Protein AF-A0A7S3KKW8-F1 (afdb_monomer_lite)

pLDDT: mean 79.38, std 18.71, range [32.62, 97.31]

Structure (mmCIF, N/CA/C/O backbone):
data_AF-A0A7S3KKW8-F1
#
_entry.id   AF-A0A7S3KKW8-F1
#
loop_
_atom_site.group_PDB
_atom_site.id
_atom_site.type_symbol
_atom_site.label_atom_id
_atom_site.label_alt_id
_atom_site.label_comp_id
_atom_site.label_asym_id
_atom_site.label_entity_id
_atom_site.label_seq_id
_atom_site.pdbx_PDB_ins_code
_atom_site.Cartn_x
_atom_site.Cartn_y
_atom_site.Cartn_z
_atom_site.occupancy
_atom_site.B_iso_or_equiv
_atom_site.auth_seq_id
_atom_site.auth_comp_id
_atom_site.auth_asym_id
_atom_site.auth_atom_id
_atom_site.pdbx_PDB_model_num
ATOM 1 N N . MET A 1 1 ? -4.185 6.285 -13.830 1.00 55.25 1 MET A N 1
ATOM 2 C CA . MET A 1 1 ? -4.115 7.534 -14.638 1.00 55.25 1 MET A CA 1
ATOM 3 C C . MET A 1 1 ? -3.036 8.501 -14.125 1.00 55.25 1 MET A C 1
ATOM 5 O O . MET A 1 1 ? -2.315 9.064 -14.938 1.00 55.25 1 MET A O 1
ATOM 9 N N . HIS A 1 2 ? -2.858 8.647 -12.804 1.00 59.69 2 HIS A N 1
ATOM 10 C CA . HIS A 1 2 ? -1.907 9.598 -12.202 1.00 59.69 2 HIS A CA 1
ATOM 11 C C . HIS A 1 2 ? -0.422 9.251 -12.388 1.00 59.69 2 HIS A C 1
ATOM 13 O O . HIS A 1 2 ? 0.336 10.124 -12.793 1.00 59.69 2 HIS A O 1
ATOM 19 N N . LEU A 1 3 ? -0.005 7.988 -12.219 1.00 64.81 3 LEU A N 1
ATOM 20 C CA . LEU A 1 3 ? 1.375 7.585 -12.546 1.00 64.81 3 LEU A CA 1
ATOM 21 C C . LEU A 1 3 ? 1.716 7.858 -14.024 1.00 64.81 3 LEU A C 1
ATOM 23 O O . LEU A 1 3 ? 2.805 8.328 -14.338 1.00 64.81 3 LEU A O 1
ATOM 27 N N . HIS A 1 4 ? 0.762 7.634 -14.936 1.00 65.31 4 HIS A N 1
ATOM 28 C CA . HIS A 1 4 ? 0.932 7.987 -16.348 1.00 65.31 4 HIS A CA 1
ATOM 29 C C . HIS A 1 4 ? 1.105 9.496 -16.544 1.00 65.31 4 HIS A C 1
ATOM 31 O O . HIS A 1 4 ? 1.996 9.910 -17.279 1.00 65.31 4 HIS A O 1
ATOM 37 N N . TYR A 1 5 ? 0.297 10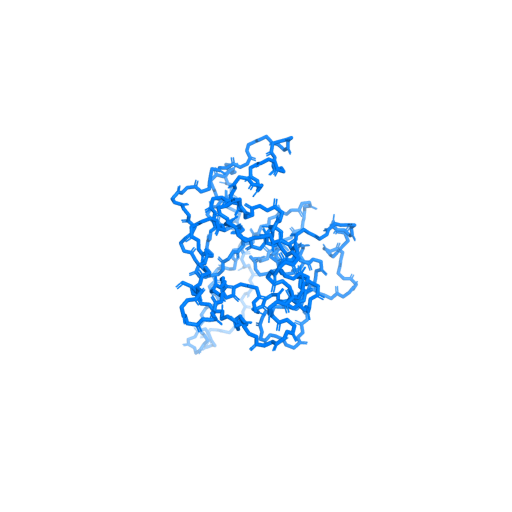.309 -15.862 1.00 64.50 5 TYR A N 1
ATOM 38 C CA . TYR A 1 5 ? 0.403 11.767 -15.893 1.00 64.50 5 TYR A CA 1
ATOM 39 C C . TYR A 1 5 ? 1.752 12.269 -15.348 1.00 64.50 5 TYR A C 1
ATOM 41 O O . TYR A 1 5 ? 2.414 13.072 -16.000 1.00 64.50 5 TYR A O 1
ATOM 49 N N . LEU A 1 6 ? 2.207 11.732 -14.212 1.00 64.31 6 LEU A N 1
ATOM 50 C CA . LEU A 1 6 ? 3.501 12.063 -13.606 1.00 64.31 6 LEU A CA 1
ATOM 51 C C . LEU A 1 6 ? 4.674 11.766 -14.538 1.00 64.31 6 LEU A C 1
ATOM 53 O O . LEU A 1 6 ? 5.531 12.620 -14.759 1.00 64.31 6 LEU A O 1
ATOM 57 N N . LEU A 1 7 ? 4.687 10.570 -15.128 1.00 67.00 7 LEU A N 1
ATOM 58 C CA . LEU A 1 7 ? 5.748 10.153 -16.044 1.00 67.00 7 LEU A CA 1
ATOM 59 C C . LEU A 1 7 ? 5.723 10.927 -17.367 1.00 67.00 7 LEU A C 1
ATOM 61 O O . LEU A 1 7 ? 6.769 11.110 -17.987 1.00 67.00 7 LEU A O 1
ATOM 65 N N . LYS A 1 8 ? 4.547 11.399 -17.796 1.00 64.06 8 LYS A N 1
ATOM 66 C CA . LYS A 1 8 ? 4.400 12.243 -18.985 1.00 64.06 8 LYS A CA 1
ATOM 67 C C . LYS A 1 8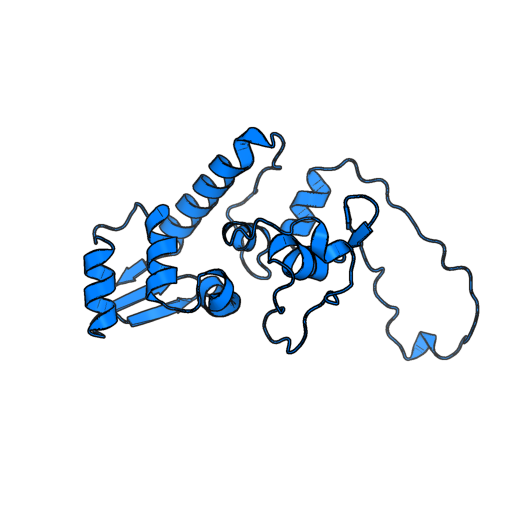 ? 4.927 13.661 -18.757 1.00 64.06 8 LYS A C 1
ATOM 69 O O . LYS A 1 8 ? 5.491 14.236 -19.679 1.00 64.06 8 LYS A O 1
ATOM 74 N N . ASN A 1 9 ? 4.764 14.207 -17.553 1.00 61.91 9 ASN A N 1
ATOM 75 C CA . ASN A 1 9 ? 5.191 15.570 -17.231 1.00 61.91 9 ASN A CA 1
ATOM 76 C C . ASN A 1 9 ? 6.673 15.668 -16.839 1.00 61.91 9 ASN A C 1
ATOM 78 O O . ASN A 1 9 ? 7.286 16.703 -17.078 1.00 61.91 9 ASN A O 1
ATOM 82 N N . GLY A 1 10 ? 7.256 14.603 -16.275 1.00 55.31 10 GLY A N 1
ATOM 83 C CA . GLY A 1 10 ? 8.663 14.588 -15.851 1.00 55.31 10 GLY A CA 1
ATOM 84 C C . GLY A 1 10 ? 9.681 14.346 -16.973 1.00 55.31 10 GLY A C 1
ATOM 85 O O . GLY A 1 10 ? 10.867 14.588 -16.779 1.00 55.31 10 GLY A O 1
ATOM 86 N N . ASN A 1 11 ? 9.249 13.884 -18.153 1.00 51.50 11 ASN A N 1
ATOM 87 C CA . ASN A 1 11 ? 10.134 13.545 -19.271 1.00 51.50 11 ASN A CA 1
ATOM 88 C C . ASN A 1 11 ? 9.783 14.347 -20.537 1.00 51.50 11 ASN A C 1
ATOM 90 O O . ASN A 1 11 ? 8.633 14.363 -20.969 1.00 51.50 11 ASN A O 1
ATOM 94 N N . ASN A 1 12 ? 10.794 14.914 -21.210 1.00 44.22 12 ASN A N 1
ATOM 95 C CA . ASN A 1 12 ? 10.682 15.365 -22.606 1.00 44.22 12 ASN A CA 1
ATOM 96 C C . ASN A 1 12 ? 10.513 14.133 -23.513 1.00 44.22 12 ASN A C 1
ATOM 98 O O . ASN A 1 12 ? 11.490 13.565 -24.001 1.00 44.22 12 ASN A O 1
ATOM 102 N N . PHE A 1 13 ? 9.280 13.660 -23.671 1.00 46.88 13 PHE A N 1
ATOM 103 C CA . PHE A 1 13 ? 8.993 12.403 -24.357 1.00 46.88 13 PHE A CA 1
ATOM 104 C C . PHE A 1 13 ? 9.190 12.513 -25.878 1.00 46.88 13 PHE A C 1
ATOM 106 O O . PHE A 1 13 ? 8.630 13.397 -26.527 1.00 46.88 13 PHE A O 1
ATOM 113 N N . ILE A 1 14 ? 9.944 11.569 -26.452 1.00 40.47 14 ILE A N 1
ATOM 114 C CA . ILE A 1 14 ? 9.970 11.288 -27.892 1.00 40.47 14 ILE A CA 1
ATOM 115 C C . ILE A 1 14 ? 8.994 10.138 -28.132 1.00 40.47 14 ILE A C 1
ATOM 117 O O . ILE A 1 14 ? 9.186 9.034 -27.626 1.00 40.47 14 ILE A O 1
ATOM 121 N N . ASP A 1 15 ? 7.940 10.411 -28.893 1.00 42.75 15 ASP A N 1
ATOM 122 C CA . ASP A 1 15 ? 6.924 9.435 -29.276 1.00 42.75 15 ASP A CA 1
ATOM 123 C C . ASP A 1 15 ? 7.523 8.459 -30.306 1.00 42.75 15 ASP A C 1
ATOM 125 O O . ASP A 1 15 ? 7.711 8.802 -31.479 1.00 42.75 15 ASP A O 1
ATOM 129 N N . MET A 1 16 ? 7.911 7.256 -29.874 1.00 41.44 16 MET A N 1
ATOM 130 C CA . MET A 1 16 ? 8.394 6.223 -30.790 1.00 41.44 16 MET A CA 1
ATOM 131 C C . MET A 1 16 ? 7.209 5.480 -31.402 1.00 41.44 16 MET A C 1
ATOM 133 O O . MET A 1 16 ? 6.653 4.552 -30.821 1.00 41.44 16 MET A O 1
ATOM 137 N N . LYS A 1 17 ? 6.847 5.887 -32.621 1.00 35.59 17 LYS A N 1
ATOM 138 C CA . LYS A 1 17 ? 5.965 5.116 -33.499 1.00 35.59 17 LYS A CA 1
ATOM 139 C C . LYS A 1 17 ? 6.690 3.853 -33.962 1.00 35.59 17 LYS A C 1
ATOM 141 O O . LYS A 1 17 ? 7.575 3.933 -34.811 1.00 35.59 17 LYS A O 1
ATOM 146 N N . GLU A 1 18 ? 6.294 2.690 -33.459 1.00 36.25 18 GLU A N 1
ATOM 147 C CA . GLU A 1 18 ? 6.619 1.428 -34.125 1.00 36.25 18 GLU A CA 1
ATOM 148 C C . GLU A 1 18 ? 5.715 1.250 -35.355 1.00 36.25 18 GLU A C 1
ATOM 150 O O . GLU A 1 18 ? 4.497 1.090 -35.254 1.00 36.25 18 GLU A O 1
ATOM 155 N N . GLU A 1 19 ? 6.321 1.291 -36.545 1.00 32.69 19 GLU A N 1
ATOM 156 C CA . GLU A 1 19 ? 5.682 0.850 -37.785 1.00 32.69 19 GLU A CA 1
ATOM 157 C C . GLU A 1 19 ? 5.529 -0.675 -37.763 1.00 32.69 19 GLU A C 1
ATOM 159 O O . GLU A 1 19 ? 6.476 -1.426 -38.007 1.00 32.69 19 GLU A O 1
ATOM 164 N N . THR A 1 20 ? 4.309 -1.151 -37.529 1.00 34.69 20 THR A N 1
ATOM 165 C CA . THR A 1 20 ? 3.945 -2.550 -37.762 1.00 34.69 20 THR A CA 1
ATOM 166 C C . THR A 1 20 ? 3.916 -2.826 -39.269 1.00 34.69 20 THR A C 1
ATOM 168 O O . THR A 1 20 ? 2.916 -2.627 -39.956 1.00 34.69 20 THR A O 1
ATOM 171 N N . LYS A 1 21 ? 5.044 -3.295 -39.813 1.00 33.09 21 LYS A N 1
ATOM 172 C CA . LYS A 1 21 ? 5.104 -3.929 -41.137 1.00 33.09 21 LYS A CA 1
ATOM 173 C C . LYS A 1 21 ? 4.731 -5.403 -41.005 1.00 33.09 21 LYS A C 1
ATOM 175 O O . LYS A 1 21 ? 5.495 -6.179 -40.443 1.00 33.09 21 LYS A O 1
ATOM 180 N N . GLY A 1 22 ? 3.596 -5.803 -41.574 1.00 32.62 22 GLY A N 1
ATOM 181 C CA . GLY A 1 22 ? 3.257 -7.223 -41.689 1.00 32.62 22 GLY A CA 1
ATOM 182 C C . GLY A 1 22 ? 1.789 -7.497 -41.972 1.00 32.62 22 GLY A C 1
ATOM 183 O O . GLY A 1 22 ? 1.037 -7.846 -41.076 1.00 32.62 22 GLY A O 1
ATOM 184 N N . SER A 1 23 ? 1.405 -7.351 -43.238 1.00 41.66 23 SER A N 1
ATOM 185 C CA . SER A 1 23 ? 0.124 -7.769 -43.816 1.00 41.66 23 SER A CA 1
ATOM 186 C C . SER A 1 23 ? -0.220 -9.227 -43.496 1.00 41.66 23 SER A C 1
ATOM 188 O O . SER A 1 23 ? 0.517 -10.096 -43.942 1.00 41.66 23 SER A O 1
ATOM 190 N N . PHE A 1 24 ? -1.376 -9.489 -42.877 1.00 37.53 24 PHE A N 1
ATOM 191 C CA . PHE A 1 24 ? -2.229 -10.665 -43.116 1.00 37.53 24 PHE A CA 1
ATOM 192 C C . PHE A 1 24 ? -3.625 -10.410 -42.489 1.00 37.53 24 PHE A C 1
ATOM 194 O O . PHE A 1 24 ? -3.706 -10.092 -41.311 1.00 37.53 24 PHE A O 1
ATOM 201 N N . PHE A 1 25 ? -4.703 -10.598 -43.271 1.00 35.09 25 PHE A N 1
ATOM 202 C CA . PHE A 1 25 ? -6.141 -10.644 -42.887 1.00 35.09 25 PHE A CA 1
ATOM 203 C C . PHE A 1 25 ? -7.009 -9.366 -42.927 1.00 35.09 25 PHE A C 1
ATOM 205 O O . PHE A 1 25 ? -7.610 -8.961 -41.937 1.00 35.09 25 PHE A O 1
ATOM 212 N N . GLY A 1 26 ? -7.270 -8.863 -44.139 1.00 49.81 26 GLY A N 1
ATOM 213 C CA . GLY A 1 26 ? -8.250 -7.801 -44.437 1.00 49.81 26 GLY A CA 1
ATOM 214 C C . GLY A 1 26 ? -9.746 -8.129 -44.245 1.00 49.81 26 GLY A C 1
ATOM 215 O O . GLY A 1 26 ? -10.566 -7.618 -44.998 1.00 49.81 26 GLY A O 1
ATOM 216 N N . ILE A 1 27 ? -10.124 -8.963 -43.269 1.00 44.97 27 ILE A N 1
ATOM 217 C CA . ILE A 1 27 ? -11.533 -9.167 -42.847 1.00 44.97 27 ILE A CA 1
ATOM 218 C C . ILE A 1 27 ? -11.654 -9.306 -41.311 1.00 44.97 27 ILE A C 1
ATOM 220 O O . ILE A 1 27 ? -12.708 -9.015 -40.749 1.00 44.97 27 ILE A O 1
ATOM 224 N N . MET A 1 28 ? -10.576 -9.679 -40.604 1.00 41.97 28 MET A N 1
ATOM 225 C CA . MET A 1 28 ? -10.580 -9.832 -39.137 1.00 41.97 28 MET A CA 1
ATOM 226 C C . MET A 1 28 ? -10.532 -8.494 -38.381 1.00 41.97 28 MET A C 1
ATOM 228 O O . MET A 1 28 ? -11.099 -8.388 -37.296 1.00 41.97 28 MET A O 1
ATOM 232 N N . ASP A 1 29 ? -9.971 -7.447 -38.992 1.00 47.91 29 ASP A N 1
ATOM 233 C CA . ASP A 1 29 ? -9.865 -6.102 -38.401 1.00 47.91 29 ASP A CA 1
ATOM 234 C C . ASP A 1 29 ? -11.213 -5.380 -38.211 1.00 47.91 29 ASP A C 1
ATOM 236 O O . ASP A 1 29 ? -11.271 -4.351 -37.542 1.00 47.91 29 ASP A O 1
ATOM 240 N N . TYR A 1 30 ? -12.299 -5.879 -38.819 1.00 53.12 30 TYR A N 1
ATOM 241 C CA . TYR A 1 30 ? -13.639 -5.290 -38.679 1.00 53.12 30 TYR A CA 1
ATOM 242 C C . TYR A 1 30 ? -14.401 -5.840 -37.465 1.00 53.12 30 TYR A C 1
ATOM 244 O O . TYR A 1 30 ? -15.284 -5.173 -36.932 1.00 53.12 30 TYR A O 1
ATOM 252 N N . PHE A 1 31 ? -14.071 -7.065 -37.047 1.00 48.38 31 PHE A N 1
ATOM 253 C CA . PHE A 1 31 ? -14.734 -7.768 -35.945 1.00 48.38 31 PHE A CA 1
ATOM 254 C C . PHE A 1 31 ? -13.947 -7.707 -34.639 1.00 48.38 31 PHE A C 1
ATOM 256 O O . PHE A 1 31 ? -14.528 -7.912 -33.574 1.00 48.38 31 PHE A O 1
ATOM 263 N N . TRP A 1 32 ? -12.648 -7.419 -34.708 1.00 49.94 32 TRP A N 1
ATOM 264 C CA . TRP A 1 32 ? -11.825 -7.221 -33.529 1.00 49.94 32 TRP A CA 1
ATOM 265 C C . TRP A 1 32 ? -11.645 -5.723 -33.278 1.00 49.94 32 TRP A C 1
ATOM 267 O O . TRP A 1 32 ? -11.215 -5.015 -34.193 1.00 49.94 32 TRP A O 1
ATOM 277 N N . PRO A 1 33 ? -11.949 -5.201 -32.074 1.00 40.72 33 PRO A N 1
ATOM 278 C CA . PRO A 1 33 ? -11.535 -3.848 -31.738 1.00 40.72 33 PRO A CA 1
ATOM 279 C C . PRO A 1 33 ? -10.023 -3.766 -31.960 1.00 40.72 33 PRO A C 1
ATOM 281 O O . PRO A 1 33 ? -9.274 -4.603 -31.448 1.00 40.72 33 PRO A O 1
ATOM 284 N N . LYS A 1 34 ? -9.579 -2.795 -32.771 1.00 44.59 34 LYS A N 1
ATOM 285 C CA . LYS A 1 34 ? -8.150 -2.505 -32.929 1.00 44.59 34 LYS A CA 1
ATOM 286 C C . LYS A 1 34 ? -7.554 -2.427 -31.524 1.00 44.59 34 LYS A C 1
ATOM 288 O O . LYS A 1 34 ? -8.127 -1.691 -30.717 1.00 44.59 34 LYS A O 1
ATOM 293 N N . PRO A 1 35 ? -6.472 -3.165 -31.209 1.00 47.19 35 PRO A N 1
ATOM 294 C CA . PRO A 1 35 ? -5.815 -2.972 -29.930 1.00 47.19 35 PRO A CA 1
ATOM 295 C C . PRO A 1 35 ? -5.479 -1.486 -29.851 1.00 47.19 35 PRO A C 1
ATOM 297 O O . PRO A 1 35 ? -4.832 -0.948 -30.756 1.00 47.19 35 PRO A O 1
ATOM 300 N N . GL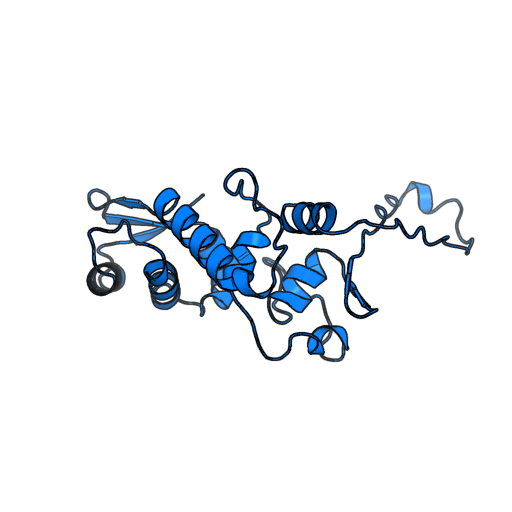U A 1 36 ? -6.017 -0.802 -28.839 1.00 49.66 36 GLU A N 1
ATOM 301 C CA . GLU A 1 36 ? -5.620 0.569 -28.546 1.00 49.66 36 GLU A CA 1
ATOM 302 C C . GLU A 1 36 ? -4.092 0.596 -28.551 1.00 49.66 36 GLU A C 1
ATOM 304 O O . GLU A 1 36 ? -3.464 -0.335 -28.031 1.00 49.66 36 GLU A O 1
ATOM 309 N N . GLN A 1 37 ? -3.501 1.595 -29.220 1.00 51.28 37 GLN A N 1
ATOM 310 C CA . GLN A 1 37 ? -2.047 1.734 -29.291 1.00 51.28 37 GLN A CA 1
ATOM 311 C C . GLN A 1 37 ? -1.490 1.541 -27.887 1.00 51.28 37 GLN A C 1
ATOM 313 O O . GLN A 1 37 ? -1.770 2.324 -26.980 1.00 51.28 37 GLN A O 1
ATOM 318 N N . SER A 1 38 ? -0.790 0.428 -27.695 1.00 63.31 38 SER A N 1
ATOM 319 C CA . SER A 1 38 ? -0.345 0.033 -26.374 1.00 63.31 38 SER A CA 1
ATOM 320 C C . SER A 1 38 ? 0.785 0.983 -26.007 1.00 63.31 38 SER A C 1
ATOM 322 O O . SER A 1 38 ? 1.849 0.960 -26.618 1.00 63.31 38 SER A O 1
ATOM 324 N N . PHE A 1 39 ? 0.511 1.904 -25.087 1.00 75.06 39 PHE A N 1
ATOM 325 C CA . PHE A 1 39 ? 1.505 2.848 -24.603 1.00 75.06 39 PHE A CA 1
ATOM 326 C C . PHE A 1 39 ? 2.478 2.113 -23.677 1.00 75.06 39 PHE A C 1
ATOM 328 O O . PHE A 1 39 ? 2.050 1.447 -22.728 1.00 75.06 39 PHE A O 1
ATOM 335 N N . PHE A 1 40 ? 3.778 2.258 -23.934 1.00 85.44 40 PHE A N 1
ATOM 336 C CA . PHE A 1 40 ? 4.829 1.610 -23.156 1.00 85.44 40 PHE A CA 1
ATOM 337 C C . PHE A 1 40 ? 5.790 2.625 -22.538 1.00 85.44 40 PHE A C 1
ATOM 339 O O . PHE A 1 40 ? 6.152 3.629 -23.149 1.00 85.44 40 PHE A O 1
ATOM 346 N N . TYR A 1 41 ? 6.253 2.313 -21.332 1.00 85.50 41 TYR A N 1
ATOM 347 C CA . TYR A 1 41 ? 7.343 2.998 -20.649 1.00 85.50 41 TYR A CA 1
ATOM 348 C C . TYR A 1 41 ? 8.634 2.223 -20.875 1.00 85.50 41 TYR A C 1
ATOM 350 O O . TYR A 1 41 ? 8.713 1.048 -20.515 1.00 85.50 41 TYR A O 1
ATOM 358 N N . ASN A 1 42 ? 9.649 2.873 -21.443 1.00 88.88 42 ASN A N 1
ATOM 359 C CA . ASN A 1 42 ? 10.974 2.279 -21.558 1.00 88.88 42 ASN A CA 1
ATOM 360 C C . ASN A 1 42 ? 11.793 2.589 -20.299 1.00 88.88 42 ASN A C 1
ATOM 362 O O . ASN A 1 42 ? 12.125 3.744 -20.038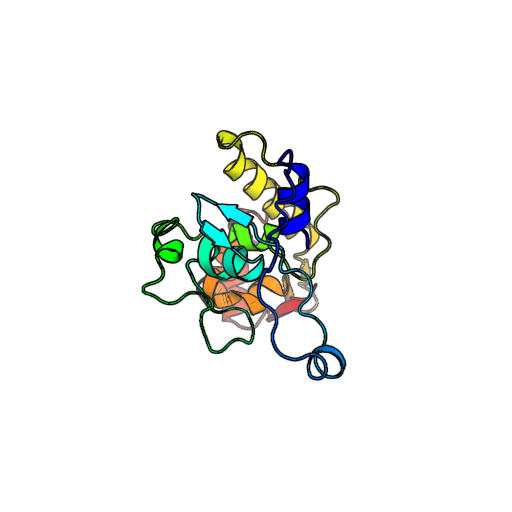 1.00 88.88 42 ASN A O 1
ATOM 366 N N . ILE A 1 43 ? 12.104 1.560 -19.513 1.00 86.19 43 ILE A N 1
ATOM 367 C CA . ILE A 1 43 ? 12.898 1.668 -18.286 1.00 86.19 43 ILE A CA 1
ATOM 368 C C . ILE A 1 43 ? 14.050 0.675 -18.389 1.00 86.19 43 ILE A C 1
ATOM 370 O O . ILE A 1 43 ? 13.836 -0.530 -18.513 1.00 86.19 43 ILE A O 1
ATOM 374 N N . GLY A 1 44 ? 15.285 1.183 -18.378 1.00 83.75 44 GLY A N 1
ATOM 375 C CA . GLY A 1 44 ? 16.480 0.345 -18.517 1.00 83.75 44 GLY A CA 1
ATOM 376 C C . GLY A 1 44 ? 16.524 -0.453 -19.827 1.00 83.75 44 GLY A C 1
ATOM 377 O O . GLY A 1 44 ? 17.029 -1.572 -19.835 1.00 83.75 44 GLY A O 1
ATOM 378 N N . GLY A 1 45 ? 15.952 0.077 -20.917 1.00 87.31 45 GLY A N 1
ATOM 379 C CA . GLY A 1 45 ? 15.878 -0.603 -22.214 1.00 87.31 45 GLY A CA 1
ATOM 380 C C . GLY A 1 45 ? 14.746 -1.629 -22.340 1.00 87.31 45 GLY A C 1
ATOM 381 O O . GLY A 1 45 ? 14.617 -2.251 -23.391 1.00 87.31 45 GLY A O 1
ATOM 382 N N . MET A 1 46 ? 13.915 -1.803 -21.309 1.00 89.75 46 MET A N 1
ATOM 383 C CA . MET A 1 46 ? 12.781 -2.730 -21.311 1.00 89.75 46 MET A CA 1
ATOM 384 C C . MET A 1 46 ? 11.453 -1.978 -21.321 1.00 89.75 46 MET A C 1
ATOM 386 O O . MET A 1 46 ? 11.295 -0.973 -20.631 1.00 89.75 46 MET A O 1
ATOM 390 N N . ASN A 1 47 ? 10.489 -2.489 -22.086 1.00 91.31 47 ASN A N 1
ATOM 391 C CA . ASN A 1 47 ? 9.162 -1.896 -22.201 1.00 91.31 47 ASN A CA 1
ATOM 392 C C . ASN A 1 47 ? 8.219 -2.440 -21.119 1.00 91.31 47 ASN A C 1
ATOM 394 O O . ASN A 1 47 ? 8.150 -3.649 -20.874 1.00 91.31 47 ASN A O 1
ATOM 398 N N . PHE A 1 48 ? 7.471 -1.532 -20.500 1.00 89.06 48 PHE A N 1
ATOM 399 C CA . PHE A 1 48 ? 6.445 -1.824 -19.506 1.00 89.06 48 PHE A CA 1
ATOM 400 C C . PHE A 1 48 ? 5.130 -1.180 -19.921 1.00 89.06 48 PHE A C 1
ATOM 402 O O . PHE A 1 48 ? 5.095 0.003 -20.248 1.00 89.06 48 PHE A O 1
ATOM 409 N N . THR A 1 49 ? 4.032 -1.923 -19.855 1.00 88.94 49 THR A N 1
ATOM 410 C CA . THR A 1 49 ? 2.702 -1.310 -19.731 1.00 88.94 49 THR A CA 1
ATOM 411 C C . THR A 1 49 ? 2.561 -0.632 -18.364 1.00 88.94 49 THR A C 1
ATOM 413 O O . THR A 1 49 ? 3.332 -0.900 -17.440 1.00 88.94 49 THR A O 1
ATOM 416 N N . LEU A 1 50 ? 1.553 0.229 -18.193 1.00 84.81 50 LEU A N 1
ATOM 417 C CA . LEU A 1 50 ? 1.280 0.851 -16.890 1.00 84.81 50 LEU A CA 1
ATOM 418 C C . LEU A 1 50 ? 1.014 -0.195 -15.791 1.00 84.81 50 LEU A C 1
ATOM 420 O O . LEU A 1 50 ? 1.507 -0.066 -14.672 1.00 84.81 50 LEU A O 1
ATOM 424 N N . GLU A 1 51 ? 0.264 -1.244 -16.125 1.00 87.00 51 GLU A N 1
ATOM 425 C CA . GLU A 1 51 ? -0.052 -2.344 -15.211 1.00 87.00 51 GLU A CA 1
ATOM 426 C C . GLU A 1 51 ? 1.196 -3.159 -14.845 1.00 87.00 51 GLU A C 1
ATOM 428 O O . GLU A 1 51 ? 1.419 -3.449 -13.670 1.00 87.00 51 GLU A O 1
ATOM 433 N N . GLU A 1 52 ? 2.063 -3.475 -15.815 1.00 90.81 52 GLU A N 1
ATOM 434 C CA . GLU A 1 52 ? 3.341 -4.149 -15.548 1.00 90.81 52 GLU A CA 1
ATOM 435 C C . GLU A 1 52 ? 4.301 -3.268 -14.744 1.00 90.81 52 GLU A C 1
ATOM 437 O O . GLU A 1 52 ? 5.025 -3.776 -13.894 1.00 90.81 52 GLU A O 1
ATOM 442 N N . LEU A 1 53 ? 4.307 -1.954 -14.959 1.00 88.94 53 LEU A N 1
ATOM 443 C CA . LEU A 1 53 ? 5.106 -1.041 -14.150 1.00 88.94 53 LEU A CA 1
ATOM 444 C C . LEU A 1 53 ? 4.622 -1.043 -12.691 1.00 88.94 53 LEU A C 1
ATOM 446 O O . LEU A 1 53 ? 5.406 -1.252 -11.767 1.00 88.94 53 LEU A O 1
ATOM 450 N N . LYS A 1 54 ? 3.313 -0.879 -12.485 1.00 88.56 54 LYS A N 1
ATOM 451 C CA . LYS A 1 54 ? 2.679 -0.832 -11.161 1.00 88.56 54 LYS A CA 1
ATOM 452 C C . LYS A 1 54 ? 2.799 -2.166 -10.420 1.00 88.56 54 LYS A C 1
ATOM 454 O O . LYS A 1 54 ? 3.273 -2.221 -9.290 1.00 88.56 54 LYS A O 1
ATOM 459 N N . HIS A 1 55 ? 2.336 -3.253 -11.026 1.00 89.94 55 HIS A N 1
ATOM 460 C CA . HIS A 1 55 ? 2.225 -4.554 -10.367 1.00 89.94 55 HIS A CA 1
ATOM 461 C C . HIS A 1 55 ? 3.459 -5.432 -10.568 1.00 89.94 55 HIS A C 1
ATOM 463 O O . HIS A 1 55 ? 3.857 -6.143 -9.649 1.00 89.94 55 HIS A O 1
ATOM 469 N N . GLY A 1 56 ? 4.080 -5.354 -11.745 1.00 90.81 56 GLY A N 1
ATOM 470 C CA . GLY A 1 56 ? 5.281 -6.102 -12.109 1.00 90.81 56 GLY A CA 1
ATOM 471 C C . GLY A 1 56 ? 6.551 -5.558 -11.456 1.00 90.81 56 GLY A C 1
ATOM 472 O O . GLY A 1 56 ? 7.299 -6.332 -10.862 1.00 90.81 56 GLY A O 1
ATOM 473 N N . LEU A 1 57 ? 6.782 -4.244 -11.534 1.00 90.44 57 LEU A N 1
ATOM 474 C CA . LEU A 1 57 ? 8.010 -3.619 -11.033 1.00 90.44 57 LEU A CA 1
ATOM 475 C C . LEU A 1 57 ? 7.850 -3.064 -9.610 1.00 90.44 57 LEU A C 1
ATOM 477 O O . LEU A 1 57 ? 8.492 -3.564 -8.691 1.00 90.44 57 LEU A O 1
ATOM 481 N N . LEU A 1 58 ? 6.976 -2.072 -9.406 1.00 89.50 58 LEU A N 1
ATOM 482 C CA . LEU A 1 58 ? 6.889 -1.330 -8.136 1.00 89.50 58 LEU A CA 1
ATOM 483 C C . LEU A 1 58 ? 6.389 -2.188 -6.963 1.00 89.50 58 LEU A C 1
ATOM 485 O O . LEU A 1 58 ? 6.878 -2.053 -5.844 1.00 89.50 58 LEU A O 1
ATOM 489 N N . ARG A 1 59 ? 5.461 -3.115 -7.223 1.00 91.38 59 ARG A N 1
ATOM 490 C CA . ARG A 1 59 ? 4.926 -4.054 -6.218 1.00 91.38 59 ARG A CA 1
ATOM 491 C C . ARG A 1 59 ? 5.641 -5.411 -6.176 1.00 91.38 59 ARG A C 1
ATOM 493 O O . ARG A 1 59 ? 5.058 -6.391 -5.709 1.00 91.38 59 ARG A O 1
ATOM 500 N N . GLY A 1 60 ? 6.853 -5.527 -6.721 1.00 90.19 60 GLY A N 1
ATOM 501 C CA . GLY A 1 60 ? 7.622 -6.780 -6.659 1.00 90.19 60 GLY A CA 1
ATOM 502 C C . GLY A 1 60 ? 6.929 -7.961 -7.356 1.00 90.19 60 GLY A C 1
ATOM 503 O O . GLY A 1 60 ? 6.852 -9.075 -6.827 1.00 90.19 60 GLY A O 1
ATOM 504 N N . ASN A 1 61 ? 6.374 -7.714 -8.541 1.00 92.44 61 ASN A N 1
ATOM 505 C CA . ASN A 1 61 ? 5.616 -8.676 -9.341 1.00 92.44 61 ASN A CA 1
ATOM 506 C C . ASN A 1 61 ? 4.382 -9.266 -8.634 1.00 92.44 61 ASN A C 1
ATOM 508 O O . ASN A 1 61 ? 4.015 -10.422 -8.863 1.00 92.44 61 ASN A O 1
ATOM 512 N N . SER A 1 62 ? 3.750 -8.508 -7.737 1.00 91.00 62 SER A N 1
ATOM 513 C CA . SER A 1 62 ? 2.527 -8.923 -7.046 1.00 91.00 62 SER A CA 1
ATOM 514 C C . SER A 1 62 ? 1.338 -9.028 -8.001 1.00 91.00 62 SER A C 1
ATOM 516 O O . SER A 1 62 ? 1.284 -8.386 -9.050 1.00 91.00 62 SER A O 1
ATOM 518 N N . LYS A 1 63 ? 0.356 -9.863 -7.647 1.00 91.56 63 LYS A N 1
ATOM 519 C CA . LYS A 1 63 ? -0.845 -10.031 -8.473 1.00 91.56 63 LYS A CA 1
ATOM 520 C C . LYS A 1 63 ? -1.646 -8.718 -8.513 1.00 91.56 63 LYS A C 1
ATOM 522 O O . LYS A 1 63 ? -1.824 -8.094 -7.459 1.00 91.56 63 LYS A O 1
ATOM 527 N N . PRO A 1 64 ? -2.138 -8.298 -9.688 1.00 91.06 64 PRO A N 1
ATOM 528 C CA . PRO A 1 64 ? -3.135 -7.238 -9.779 1.00 91.06 64 PRO A CA 1
ATOM 529 C C . PRO A 1 64 ? -4.390 -7.581 -8.960 1.00 91.06 64 PRO A C 1
ATOM 531 O O . PRO A 1 64 ? -4.725 -8.768 -8.849 1.00 91.06 64 PRO A O 1
ATOM 534 N N . PRO A 1 65 ? -5.112 -6.587 -8.421 1.00 89.62 65 PRO A N 1
ATOM 535 C CA . PRO A 1 65 ? -6.407 -6.816 -7.789 1.00 89.62 65 PRO A CA 1
ATOM 536 C C . PRO A 1 65 ? -7.364 -7.577 -8.712 1.00 89.62 65 PRO A C 1
ATOM 538 O O . PRO A 1 65 ? -7.480 -7.267 -9.895 1.00 89.62 65 PRO A O 1
ATOM 541 N N . GLY A 1 66 ? -8.026 -8.608 -8.186 1.00 87.88 66 GLY A N 1
ATOM 542 C CA . GLY A 1 66 ? -8.941 -9.459 -8.959 1.00 87.88 66 GLY A CA 1
ATOM 543 C C . GLY A 1 66 ? -8.272 -10.419 -9.954 1.00 87.88 66 GLY A C 1
ATOM 544 O O . GLY A 1 66 ? -8.960 -11.249 -10.544 1.00 87.88 66 GLY A O 1
ATOM 545 N N . SER A 1 67 ? -6.946 -10.367 -10.127 1.00 89.88 67 SER A N 1
ATOM 546 C CA . SER A 1 67 ? -6.220 -11.293 -10.998 1.00 89.88 67 SER A CA 1
ATOM 547 C C . SER A 1 67 ? -5.768 -12.551 -10.255 1.00 89.88 67 SER A C 1
ATOM 549 O O . SER A 1 67 ? -5.217 -12.502 -9.153 1.00 89.88 67 SER A O 1
ATOM 551 N N . PHE A 1 68 ? -5.900 -13.704 -10.913 1.00 89.50 68 PHE A N 1
ATOM 552 C CA . PHE A 1 68 ? -5.342 -14.968 -10.426 1.00 89.50 68 PHE A CA 1
ATOM 553 C C . PHE A 1 68 ? -3.843 -15.120 -10.719 1.00 89.50 68 PHE A C 1
ATOM 555 O O . PHE A 1 68 ? -3.159 -15.873 -10.013 1.00 89.50 68 PHE A O 1
ATOM 562 N N . PHE A 1 69 ? -3.320 -14.390 -11.708 1.00 91.94 69 PHE A N 1
ATOM 563 C CA . PHE A 1 69 ? -1.958 -14.535 -12.226 1.00 91.94 69 PHE A CA 1
ATOM 564 C C . PHE A 1 69 ? -1.142 -13.246 -12.092 1.00 91.94 69 PHE A C 1
ATOM 566 O O . PHE A 1 69 ? -1.680 -12.138 -12.045 1.00 91.94 69 PHE A O 1
ATOM 573 N N . ARG A 1 70 ? 0.182 -13.409 -12.010 1.00 92.75 70 ARG A N 1
ATOM 574 C CA . ARG A 1 70 ? 1.140 -12.300 -12.104 1.00 92.75 70 ARG A CA 1
ATOM 575 C C . ARG A 1 70 ? 1.235 -11.852 -13.562 1.00 92.75 70 ARG A C 1
ATOM 577 O O . ARG A 1 70 ? 1.046 -12.672 -14.457 1.00 92.75 70 ARG A O 1
ATOM 584 N N . LEU A 1 71 ? 1.535 -10.574 -13.782 1.00 91.44 71 LEU A N 1
ATOM 585 C CA . LEU A 1 71 ? 1.697 -10.035 -15.135 1.00 91.44 71 LEU A CA 1
ATOM 586 C C . LEU A 1 71 ? 3.029 -10.460 -15.754 1.00 91.44 71 LEU A C 1
ATOM 588 O O . LEU A 1 71 ? 3.082 -10.793 -16.932 1.00 91.44 71 LEU A O 1
ATOM 592 N N . LEU A 1 72 ? 4.093 -10.480 -14.946 1.00 91.44 72 LEU A N 1
ATOM 593 C CA . LEU A 1 72 ? 5.422 -10.885 -15.385 1.00 91.44 72 LEU A CA 1
ATOM 594 C C . LEU A 1 72 ? 5.706 -12.321 -14.947 1.00 91.44 72 LEU A C 1
ATOM 596 O O . LEU A 1 72 ? 5.440 -12.715 -13.805 1.00 91.44 72 LEU A O 1
ATOM 600 N N . ASN A 1 73 ? 6.302 -13.101 -15.844 1.00 90.69 73 ASN A N 1
ATOM 601 C CA . ASN A 1 73 ? 6.787 -14.435 -15.514 1.00 90.69 73 ASN A CA 1
ATOM 602 C C . ASN A 1 73 ? 7.973 -14.346 -14.545 1.00 90.69 73 ASN A C 1
ATOM 604 O O . ASN A 1 73 ? 8.743 -13.394 -14.578 1.00 90.69 73 ASN A O 1
ATOM 608 N N . ALA A 1 74 ? 8.167 -15.367 -13.708 1.00 86.88 74 ALA A N 1
ATOM 609 C CA . ALA A 1 74 ? 9.281 -15.395 -12.751 1.00 86.88 74 ALA A CA 1
ATOM 610 C C . ALA A 1 74 ? 10.671 -15.406 -13.421 1.00 86.88 74 ALA A C 1
ATOM 612 O O . ALA A 1 74 ? 11.655 -15.025 -12.800 1.00 86.88 74 ALA A O 1
ATOM 613 N N . SER A 1 75 ? 10.750 -15.849 -14.678 1.00 89.38 75 SER A N 1
ATOM 614 C CA . SER A 1 75 ? 11.964 -15.827 -15.498 1.00 89.38 75 SER A CA 1
ATOM 615 C C . SER A 1 75 ? 12.128 -14.543 -16.317 1.00 89.38 75 SER A C 1
ATOM 617 O O . SER A 1 75 ? 13.093 -14.427 -17.066 1.00 89.38 75 SER A O 1
ATOM 619 N N . ASP A 1 76 ? 11.170 -13.614 -16.250 1.00 92.00 76 ASP A N 1
ATOM 620 C CA . ASP A 1 76 ? 11.242 -12.349 -16.977 1.00 92.00 76 ASP A CA 1
ATOM 621 C C . ASP A 1 76 ? 12.312 -11.453 -16.336 1.00 92.00 76 ASP A C 1
ATOM 623 O O . ASP A 1 76 ? 12.264 -11.167 -15.137 1.00 92.00 76 ASP A O 1
ATOM 627 N N . THR A 1 77 ? 13.273 -10.989 -17.136 1.00 90.75 77 THR A N 1
ATOM 628 C CA . THR A 1 77 ? 14.384 -10.134 -16.688 1.00 90.75 77 THR A CA 1
ATOM 629 C C . THR A 1 77 ? 13.902 -8.809 -16.103 1.00 90.75 77 THR A C 1
ATOM 631 O O . THR A 1 77 ? 14.582 -8.212 -15.273 1.00 90.75 77 THR A O 1
ATOM 634 N N . ARG A 1 78 ? 12.700 -8.352 -16.471 1.00 90.38 78 ARG A N 1
ATOM 635 C CA . ARG A 1 78 ? 12.083 -7.145 -15.905 1.00 90.38 78 ARG A CA 1
ATOM 636 C C . ARG A 1 78 ? 11.840 -7.263 -14.402 1.00 90.38 78 ARG A C 1
ATOM 638 O O . ARG A 1 78 ? 11.881 -6.257 -13.700 1.00 90.38 78 ARG A O 1
ATOM 645 N N . THR A 1 79 ? 11.634 -8.480 -13.896 1.00 88.38 79 THR A N 1
ATOM 646 C CA . THR A 1 79 ? 11.397 -8.718 -12.463 1.00 88.38 79 THR A CA 1
ATOM 647 C C . THR A 1 79 ? 12.641 -8.486 -11.607 1.00 88.38 79 THR A C 1
ATOM 649 O O . THR A 1 79 ? 12.512 -8.234 -10.412 1.00 88.38 79 THR A O 1
ATOM 652 N N . THR A 1 80 ? 13.840 -8.514 -12.202 1.00 87.06 80 THR A N 1
ATOM 653 C CA . THR A 1 80 ? 15.101 -8.360 -11.463 1.00 87.06 80 THR A CA 1
ATOM 654 C C . THR A 1 80 ? 15.567 -6.908 -11.332 1.00 87.06 80 THR A C 1
ATOM 656 O O . THR A 1 80 ? 16.540 -6.634 -10.630 1.00 87.06 80 THR A O 1
ATOM 659 N N . LEU A 1 81 ? 14.894 -5.958 -11.990 1.00 86.50 81 LEU A N 1
ATOM 660 C CA . LEU A 1 81 ? 15.267 -4.539 -11.949 1.00 86.50 81 LEU A CA 1
ATOM 661 C C . LEU A 1 81 ? 15.146 -3.918 -10.549 1.00 86.50 81 LEU A C 1
ATOM 663 O O . LEU A 1 81 ? 15.961 -3.073 -10.193 1.00 86.50 81 LEU A O 1
ATOM 667 N N . LEU A 1 82 ? 14.150 -4.339 -9.761 1.00 83.75 82 LEU A N 1
ATOM 668 C CA . LEU A 1 82 ? 13.843 -3.783 -8.436 1.00 83.75 82 LEU A CA 1
ATOM 669 C C . LEU A 1 82 ? 13.740 -4.890 -7.370 1.00 83.75 82 LEU A C 1
ATOM 671 O O . LEU A 1 82 ? 12.806 -4.944 -6.579 1.00 83.75 82 LEU A O 1
ATOM 675 N N . THR A 1 83 ? 14.696 -5.823 -7.375 1.00 66.94 83 THR A N 1
ATOM 676 C CA . THR A 1 83 ? 14.598 -7.090 -6.617 1.00 66.94 83 THR A CA 1
ATOM 677 C C . THR A 1 83 ? 14.571 -6.918 -5.090 1.00 66.94 83 THR A C 1
ATOM 679 O O . THR A 1 83 ? 14.086 -7.797 -4.382 1.00 66.94 83 THR A O 1
ATOM 682 N N . SER A 1 84 ? 15.119 -5.826 -4.553 1.00 67.56 84 SER A N 1
ATOM 683 C CA . SER A 1 84 ? 15.407 -5.694 -3.116 1.00 67.56 84 SER A CA 1
ATOM 684 C C . SER A 1 84 ? 14.436 -4.814 -2.330 1.00 67.56 84 SER A C 1
ATOM 686 O O . SER A 1 84 ? 14.500 -4.824 -1.101 1.00 67.56 84 SER A O 1
ATOM 688 N N . ILE A 1 85 ? 13.568 -4.041 -2.989 1.00 70.81 85 ILE A N 1
ATOM 689 C CA . ILE A 1 85 ? 12.749 -3.028 -2.315 1.00 70.81 85 ILE A CA 1
ATOM 690 C C . ILE A 1 85 ? 11.338 -3.049 -2.895 1.00 70.81 85 ILE A C 1
ATOM 692 O O . ILE A 1 85 ? 11.133 -2.800 -4.079 1.00 70.81 85 ILE A O 1
ATOM 696 N N . THR A 1 86 ? 10.358 -3.322 -2.039 1.00 82.88 86 THR A N 1
ATOM 697 C CA . THR A 1 86 ? 8.947 -3.058 -2.321 1.00 82.88 86 THR A CA 1
ATOM 698 C C . THR A 1 86 ? 8.465 -2.067 -1.284 1.00 82.88 86 THR A C 1
ATOM 700 O O . THR A 1 86 ? 8.479 -2.362 -0.088 1.00 82.88 86 THR A O 1
ATOM 703 N N . ASP A 1 87 ? 8.082 -0.884 -1.746 1.00 89.56 87 ASP A N 1
ATOM 704 C CA . ASP A 1 87 ? 7.601 0.184 -0.886 1.00 89.56 87 ASP A CA 1
ATOM 705 C C . ASP A 1 87 ? 6.098 0.396 -1.113 1.00 89.56 87 ASP A C 1
ATOM 707 O O . ASP A 1 87 ? 5.703 0.880 -2.180 1.00 89.56 87 ASP A O 1
ATOM 711 N N . PRO A 1 88 ? 5.237 0.058 -0.136 1.00 89.88 88 PRO A N 1
ATOM 712 C CA . PRO A 1 88 ? 3.797 0.234 -0.271 1.00 89.88 88 PRO A CA 1
ATOM 713 C C . PRO A 1 88 ? 3.376 1.709 -0.387 1.00 89.88 88 PRO A C 1
ATOM 715 O O . PRO A 1 88 ? 2.274 1.969 -0.865 1.00 89.88 88 PRO A O 1
ATOM 718 N N . ARG A 1 89 ? 4.238 2.687 -0.050 1.00 89.75 89 ARG A N 1
ATOM 719 C CA . ARG A 1 89 ? 3.976 4.119 -0.308 1.00 89.75 89 ARG A CA 1
ATOM 720 C C . ARG A 1 89 ? 3.763 4.401 -1.799 1.00 89.75 89 ARG A C 1
ATOM 722 O O . ARG A 1 89 ? 2.971 5.267 -2.159 1.00 89.75 89 ARG A O 1
ATOM 729 N N . THR A 1 90 ? 4.394 3.615 -2.678 1.00 86.19 90 THR A N 1
ATOM 730 C CA . THR A 1 90 ? 4.228 3.738 -4.137 1.00 86.19 90 THR A CA 1
ATOM 731 C C . THR A 1 90 ? 2.792 3.491 -4.598 1.00 86.19 90 THR A C 1
ATOM 733 O O . THR A 1 90 ? 2.388 4.033 -5.629 1.00 86.19 90 THR A O 1
ATOM 736 N N . LEU A 1 91 ? 1.990 2.736 -3.833 1.00 86.88 91 LEU A N 1
ATOM 737 C CA . LEU A 1 91 ? 0.585 2.492 -4.158 1.00 86.88 91 LEU A CA 1
ATOM 738 C C . LEU A 1 91 ? -0.205 3.794 -4.227 1.00 86.88 91 LEU A C 1
ATOM 740 O O . LEU A 1 91 ? -1.019 3.920 -5.133 1.00 86.88 91 LEU A O 1
ATOM 744 N N . PHE A 1 92 ? 0.096 4.772 -3.367 1.00 81.19 92 PHE A N 1
ATOM 745 C CA . PHE A 1 92 ? -0.586 6.069 -3.324 1.00 81.19 92 PHE A CA 1
ATOM 746 C C . PHE A 1 92 ? -0.281 6.949 -4.543 1.00 81.19 92 PHE A C 1
ATOM 748 O O . PHE A 1 92 ? -1.106 7.769 -4.919 1.00 81.19 92 PHE A O 1
ATOM 755 N N . ILE A 1 93 ? 0.840 6.719 -5.235 1.00 76.38 93 ILE A N 1
ATOM 756 C CA . ILE A 1 93 ? 1.138 7.343 -6.538 1.00 76.38 93 ILE A CA 1
ATOM 757 C C . ILE A 1 93 ? 0.423 6.598 -7.679 1.00 76.38 93 ILE A C 1
ATOM 759 O O . ILE A 1 93 ? 0.007 7.180 -8.685 1.00 76.38 93 ILE A O 1
ATOM 763 N N . CYS A 1 94 ? 0.297 5.279 -7.539 1.00 71.00 94 CYS A N 1
ATOM 764 C CA . CYS A 1 94 ? -0.175 4.384 -8.589 1.00 71.00 94 CYS A CA 1
ATOM 765 C C . CYS A 1 94 ? -1.698 4.167 -8.609 1.00 71.00 94 CYS A C 1
ATOM 767 O O . CYS A 1 94 ? -2.155 3.332 -9.390 1.00 71.00 94 CYS A O 1
ATOM 769 N N . LEU A 1 95 ? -2.477 4.864 -7.772 1.00 65.31 95 LEU A N 1
ATOM 770 C CA . LEU A 1 95 ? -3.894 4.554 -7.558 1.00 65.31 95 LEU A CA 1
ATOM 771 C C . LEU A 1 95 ? -4.743 4.660 -8.830 1.00 65.31 95 LEU A C 1
ATOM 773 O O . LEU A 1 95 ? -4.634 5.592 -9.636 1.00 65.31 95 LEU A O 1
ATOM 777 N N . ASP A 1 96 ? -5.639 3.683 -8.966 1.00 58.84 96 ASP A N 1
ATOM 778 C CA . ASP A 1 96 ? -6.525 3.529 -10.117 1.00 58.84 96 ASP A CA 1
ATOM 779 C C . ASP A 1 96 ? -7.797 4.386 -10.016 1.00 58.84 96 ASP A C 1
ATOM 781 O O . ASP A 1 96 ? -8.509 4.508 -11.013 1.00 58.84 96 ASP A O 1
ATOM 785 N N . LYS A 1 97 ? -8.108 4.960 -8.841 1.00 53.69 97 LYS A N 1
ATOM 786 C CA . LYS A 1 97 ? -9.451 5.505 -8.558 1.00 53.69 97 LYS A CA 1
ATOM 787 C C . LYS A 1 97 ? -9.546 6.757 -7.679 1.00 53.69 97 LYS A C 1
ATOM 789 O O . LYS A 1 97 ? -10.659 7.223 -7.466 1.00 53.69 97 LYS A O 1
ATOM 794 N N . HIS A 1 98 ? -8.440 7.351 -7.236 1.00 53.12 98 HIS A N 1
ATOM 795 C CA . HIS A 1 98 ? -8.507 8.488 -6.310 1.00 53.12 98 HIS A CA 1
ATOM 796 C C . HIS A 1 98 ? -8.048 9.784 -6.950 1.00 53.12 98 HIS A C 1
ATOM 798 O O . HIS A 1 98 ? -6.991 9.832 -7.577 1.00 53.12 98 HIS A O 1
ATOM 804 N N . GLN A 1 99 ? -8.822 10.843 -6.711 1.00 53.53 99 GLN A N 1
ATOM 805 C CA . GLN A 1 99 ? -8.318 12.209 -6.758 1.00 53.53 99 GLN A CA 1
ATOM 806 C C . GLN A 1 99 ? -7.335 12.349 -5.594 1.00 53.53 99 GLN A C 1
ATOM 808 O O . GLN A 1 99 ? -7.733 12.532 -4.448 1.00 53.53 99 GLN A O 1
ATOM 813 N N . LEU A 1 100 ? -6.046 12.173 -5.875 1.00 52.75 100 LEU A N 1
ATOM 814 C CA . LEU A 1 100 ? -5.007 12.713 -5.001 1.00 52.75 100 LEU A CA 1
ATOM 815 C C . LEU A 1 100 ? -5.190 14.238 -4.914 1.00 52.75 100 LEU A C 1
ATOM 817 O O . LEU A 1 100 ? -5.780 14.815 -5.838 1.00 52.75 100 LEU A O 1
ATOM 821 N N . PRO A 1 101 ? -4.674 14.893 -3.858 1.00 51.16 101 PRO A N 1
ATOM 822 C CA . PRO A 1 101 ? -4.605 16.349 -3.809 1.00 51.16 101 PRO A CA 1
ATOM 823 C C . PRO A 1 101 ? -4.054 16.889 -5.135 1.00 51.16 101 PRO A C 1
ATOM 825 O O . PRO A 1 101 ? -3.161 16.277 -5.733 1.00 51.16 101 PRO A O 1
ATOM 828 N N . GLU A 1 102 ? -4.639 17.980 -5.636 1.00 52.97 102 GLU A N 1
ATOM 829 C CA . GLU A 1 102 ? -4.244 18.587 -6.907 1.00 52.97 102 GLU A CA 1
ATOM 830 C C . GLU A 1 102 ? -2.716 18.742 -6.978 1.00 52.97 102 GLU A C 1
ATOM 832 O O . GLU A 1 102 ? -2.105 19.390 -6.135 1.00 52.97 102 GLU A O 1
ATOM 837 N N . ALA A 1 103 ? -2.130 18.134 -8.014 1.00 52.19 103 ALA A N 1
ATOM 838 C CA . ALA A 1 103 ? -0.707 18.130 -8.349 1.00 52.19 103 ALA A CA 1
ATOM 839 C C . ALA A 1 103 ? 0.218 17.397 -7.356 1.00 52.19 103 ALA A C 1
ATOM 841 O O . ALA A 1 103 ? 0.901 18.005 -6.539 1.00 52.19 103 ALA A O 1
ATOM 842 N N . ILE A 1 104 ? 0.399 16.084 -7.558 1.00 57.34 104 ILE A N 1
ATOM 843 C CA . ILE A 1 104 ? 1.715 15.511 -7.247 1.00 57.34 104 ILE A CA 1
ATOM 844 C C . ILE A 1 104 ? 2.705 16.189 -8.198 1.00 57.34 104 ILE A C 1
ATOM 846 O O . ILE A 1 104 ? 2.626 16.021 -9.419 1.00 57.34 104 ILE A O 1
ATOM 850 N N . GLU A 1 105 ? 3.592 17.005 -7.638 1.00 62.00 105 GLU A N 1
ATOM 851 C CA . GLU A 1 105 ? 4.703 17.594 -8.373 1.00 62.00 105 GLU A CA 1
ATOM 852 C C . GLU A 1 105 ? 5.622 16.491 -8.899 1.00 62.00 105 GLU A C 1
ATOM 854 O O . GLU A 1 105 ? 5.797 15.445 -8.266 1.00 62.00 105 GLU A O 1
ATOM 859 N N . CYS A 1 106 ? 6.240 16.715 -10.059 1.00 67.38 106 CYS A N 1
ATOM 860 C CA . CYS A 1 106 ? 7.268 15.805 -10.537 1.00 67.38 106 CYS A CA 1
ATOM 861 C C . CYS A 1 106 ? 8.370 15.638 -9.473 1.00 67.38 106 CYS A C 1
ATOM 863 O O . CYS A 1 106 ? 8.767 16.565 -8.758 1.00 67.38 106 CYS A O 1
ATOM 865 N N . PHE A 1 107 ? 8.836 14.400 -9.328 1.00 73.06 107 PHE A N 1
ATOM 866 C CA . PHE A 1 107 ? 9.951 14.080 -8.447 1.00 73.06 107 PHE A CA 1
ATOM 867 C C . PHE A 1 107 ? 11.255 14.425 -9.172 1.00 73.06 107 PHE A C 1
ATOM 869 O O . PHE A 1 107 ? 11.880 13.557 -9.774 1.00 73.06 107 PHE A O 1
ATOM 876 N N . ASP A 1 108 ? 11.625 15.705 -9.158 1.00 73.38 108 ASP A N 1
ATOM 877 C CA . ASP A 1 108 ? 12.784 16.201 -9.914 1.00 73.38 108 ASP A CA 1
ATOM 878 C C . ASP A 1 108 ? 14.126 15.792 -9.286 1.00 73.38 108 ASP A C 1
ATOM 880 O O . ASP A 1 108 ? 15.095 15.520 -9.994 1.00 73.38 108 ASP A O 1
ATOM 884 N N . ASP A 1 109 ? 14.182 15.723 -7.953 1.00 82.38 109 ASP A N 1
ATOM 885 C CA . ASP A 1 109 ? 15.378 15.354 -7.196 1.00 82.38 109 ASP A CA 1
ATOM 886 C C . ASP A 1 109 ? 15.192 13.988 -6.512 1.00 82.38 109 ASP A C 1
ATOM 888 O O . ASP A 1 109 ? 14.404 13.885 -5.560 1.00 82.38 109 ASP A O 1
ATOM 892 N N . PRO A 1 110 ? 15.943 12.948 -6.931 1.00 82.88 110 PRO A N 1
ATOM 893 C CA . PRO A 1 110 ? 15.899 11.626 -6.317 1.00 82.88 110 PRO A CA 1
ATOM 894 C C . PRO A 1 110 ? 16.162 11.614 -4.809 1.00 82.88 110 PRO A C 1
ATOM 896 O O . PRO A 1 110 ? 15.666 10.730 -4.116 1.00 82.88 110 PRO A O 1
ATOM 899 N N . THR A 1 111 ? 16.917 12.584 -4.285 1.00 87.88 111 THR A N 1
ATOM 900 C CA . THR A 1 111 ? 17.245 12.663 -2.854 1.00 87.88 111 THR A CA 1
ATOM 901 C C . THR A 1 111 ? 16.067 13.117 -1.990 1.00 87.88 111 THR A C 1
ATOM 903 O O . THR A 1 111 ? 16.074 12.899 -0.782 1.00 87.88 111 THR A O 1
ATOM 906 N N . THR A 1 112 ? 15.033 13.700 -2.607 1.00 87.31 112 THR A N 1
ATOM 907 C CA . THR A 1 112 ? 13.841 14.231 -1.922 1.00 87.31 112 THR A CA 1
ATOM 908 C C . THR A 1 112 ? 12.630 13.302 -1.986 1.00 87.31 112 THR A C 1
ATOM 910 O O . THR A 1 112 ? 11.607 13.593 -1.369 1.00 87.31 112 THR A O 1
ATOM 913 N N . ILE A 1 113 ? 12.727 12.188 -2.722 1.00 85.31 113 ILE A N 1
ATOM 914 C CA . ILE A 1 113 ? 11.592 11.291 -2.990 1.00 85.31 113 ILE A CA 1
ATOM 915 C C . ILE A 1 113 ? 10.974 10.765 -1.696 1.00 85.31 113 ILE A C 1
ATOM 917 O O . ILE A 1 113 ? 9.753 10.782 -1.563 1.00 85.31 113 ILE A O 1
ATOM 921 N N . ASP A 1 114 ? 11.799 10.330 -0.742 1.00 88.94 114 ASP A N 1
ATOM 922 C CA . ASP A 1 114 ? 11.308 9.787 0.526 1.00 88.94 114 ASP A CA 1
ATOM 923 C C . ASP A 1 114 ? 10.513 10.827 1.321 1.00 88.94 114 ASP A C 1
ATOM 925 O O . ASP A 1 114 ? 9.403 10.536 1.760 1.00 88.94 114 ASP A O 1
ATOM 929 N N . THR A 1 115 ? 11.035 12.051 1.435 1.00 90.06 115 THR A N 1
ATOM 930 C CA . THR A 1 115 ? 10.356 13.152 2.129 1.00 90.06 115 THR A CA 1
ATOM 931 C C . THR A 1 115 ? 9.037 13.506 1.450 1.00 90.06 115 THR A C 1
ATOM 933 O O . THR A 1 115 ? 8.013 13.602 2.116 1.00 90.06 115 THR A O 1
ATOM 936 N N . LYS A 1 116 ? 9.031 13.629 0.116 1.00 86.69 116 LYS A N 1
ATOM 937 C CA . LYS A 1 116 ? 7.812 13.937 -0.644 1.00 86.69 116 LYS A CA 1
ATOM 938 C C . LYS A 1 116 ? 6.752 12.841 -0.491 1.00 86.69 116 LYS A C 1
ATOM 940 O O . LYS A 1 116 ? 5.569 13.141 -0.372 1.00 86.69 116 LYS A O 1
ATOM 945 N N . LEU A 1 117 ? 7.158 11.570 -0.488 1.00 87.00 117 LEU A N 1
ATOM 946 C CA . LEU A 1 117 ? 6.250 10.453 -0.222 1.00 87.00 117 LEU A CA 1
ATOM 947 C C . LEU A 1 117 ? 5.644 10.548 1.180 1.00 87.00 117 LEU A C 1
ATOM 949 O O . LEU A 1 117 ? 4.435 10.384 1.327 1.00 87.00 117 LEU A O 1
ATOM 953 N N . ASP A 1 118 ? 6.464 10.832 2.189 1.00 90.69 118 ASP A N 1
ATOM 954 C CA . ASP A 1 118 ? 6.009 10.967 3.572 1.00 90.69 118 ASP A CA 1
ATOM 955 C C . ASP A 1 118 ? 5.018 12.133 3.739 1.00 90.69 118 ASP A C 1
ATOM 957 O O . ASP A 1 118 ? 3.994 11.977 4.405 1.00 90.69 118 ASP A O 1
ATOM 961 N N . GLU A 1 119 ? 5.268 13.268 3.082 1.00 88.19 119 GLU A N 1
ATOM 962 C CA . GLU A 1 119 ? 4.366 14.428 3.055 1.00 88.19 119 GLU A CA 1
ATOM 963 C C . GLU A 1 119 ? 3.026 14.102 2.381 1.00 88.19 119 GLU A C 1
ATOM 965 O O . GLU A 1 119 ? 1.968 14.416 2.932 1.00 88.19 119 GLU A O 1
ATOM 970 N N . ILE A 1 120 ? 3.055 13.420 1.228 1.00 86.00 120 ILE A N 1
ATOM 971 C CA . ILE A 1 120 ? 1.843 12.977 0.520 1.00 86.00 120 ILE A CA 1
ATOM 972 C C . ILE A 1 120 ? 1.013 12.053 1.413 1.00 86.00 120 ILE A C 1
ATOM 974 O O . ILE A 1 120 ? -0.198 12.239 1.527 1.00 86.00 120 ILE A O 1
ATOM 978 N N . LEU A 1 121 ? 1.646 11.063 2.051 1.00 90.38 121 LEU A N 1
ATOM 979 C CA . LEU A 1 121 ? 0.943 10.123 2.923 1.00 90.38 121 LEU A CA 1
ATOM 980 C C . LEU A 1 121 ? 0.380 10.813 4.165 1.00 90.38 121 LEU A C 1
ATOM 982 O O . LEU A 1 121 ? -0.760 10.538 4.528 1.00 90.38 121 LEU A O 1
ATOM 986 N N . SER A 1 122 ? 1.147 11.703 4.797 1.00 91.25 122 SER A N 1
ATOM 987 C CA . SER A 1 122 ? 0.687 12.456 5.967 1.00 91.25 122 SER A CA 1
ATOM 988 C C . SER A 1 122 ? -0.530 13.313 5.626 1.00 91.25 122 SER A C 1
ATOM 990 O O . SER A 1 122 ? -1.572 13.187 6.271 1.00 91.25 122 SER A O 1
ATOM 992 N N . GLY A 1 123 ? -0.455 14.110 4.554 1.00 88.31 123 GLY A N 1
ATOM 993 C CA . GLY A 1 123 ? -1.590 14.909 4.089 1.00 88.31 123 GLY A CA 1
ATOM 994 C C . GLY A 1 123 ? -2.813 14.044 3.784 1.00 88.31 123 GLY A C 1
ATOM 995 O O . GLY A 1 123 ? -3.901 14.306 4.290 1.00 88.31 123 GLY A O 1
ATOM 996 N N . TYR A 1 124 ? -2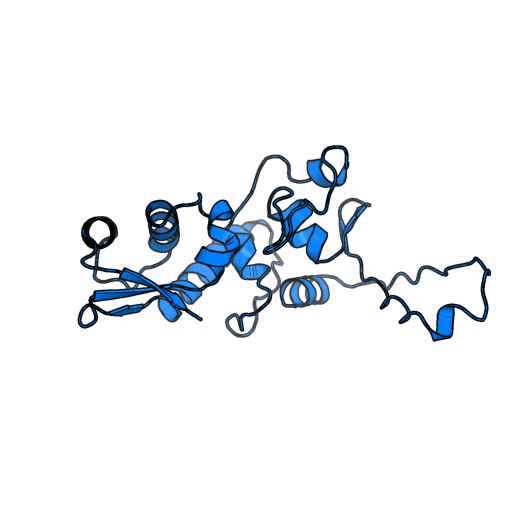.616 12.957 3.037 1.00 87.44 124 TYR A N 1
ATOM 997 C CA . TYR A 1 124 ? -3.696 12.057 2.645 1.00 87.44 124 TYR A CA 1
ATOM 998 C C . TYR A 1 124 ? -4.344 11.338 3.839 1.00 87.44 124 TYR A C 1
ATOM 1000 O O . TYR A 1 124 ? -5.567 11.260 3.913 1.00 87.44 124 TYR A O 1
ATOM 1008 N N . PHE A 1 125 ? -3.567 10.823 4.796 1.00 91.44 125 PHE A N 1
ATOM 1009 C CA . PHE A 1 125 ? -4.122 10.131 5.965 1.00 91.44 125 PHE A CA 1
ATOM 1010 C C . PHE A 1 125 ? -4.837 11.079 6.912 1.00 91.44 125 PHE A C 1
ATOM 1012 O O . PHE A 1 125 ? -5.906 10.733 7.402 1.00 91.44 125 PHE A O 1
ATOM 1019 N N . ASN A 1 126 ? -4.288 12.270 7.144 1.00 90.50 126 ASN A N 1
ATOM 1020 C CA . ASN A 1 126 ? -4.942 13.263 7.992 1.00 90.50 126 ASN A CA 1
ATOM 1021 C C . ASN A 1 126 ? -6.246 13.791 7.363 1.00 90.50 126 ASN A C 1
ATOM 1023 O O . ASN A 1 126 ? -7.144 14.194 8.095 1.00 90.50 126 ASN A O 1
ATOM 1027 N N . GLU A 1 127 ? -6.375 13.755 6.032 1.00 88.88 127 GLU A N 1
ATOM 1028 C CA . GLU A 1 127 ? -7.613 14.102 5.324 1.00 88.88 127 GLU A CA 1
ATOM 1029 C C . GLU A 1 127 ? -8.634 12.953 5.300 1.00 88.88 127 GLU A C 1
ATOM 1031 O O . GLU A 1 127 ? -9.827 13.185 5.483 1.00 88.88 127 GLU A O 1
ATOM 1036 N N . LYS A 1 128 ? -8.188 11.719 5.033 1.00 89.69 128 LYS A N 1
ATOM 1037 C CA . LYS A 1 128 ? -9.079 10.596 4.693 1.00 89.69 128 LYS A CA 1
ATOM 1038 C C . LYS A 1 128 ? -9.403 9.643 5.832 1.00 89.69 128 LYS A C 1
ATOM 1040 O O . LYS A 1 128 ? -10.301 8.821 5.673 1.00 89.69 128 LYS A O 1
ATOM 1045 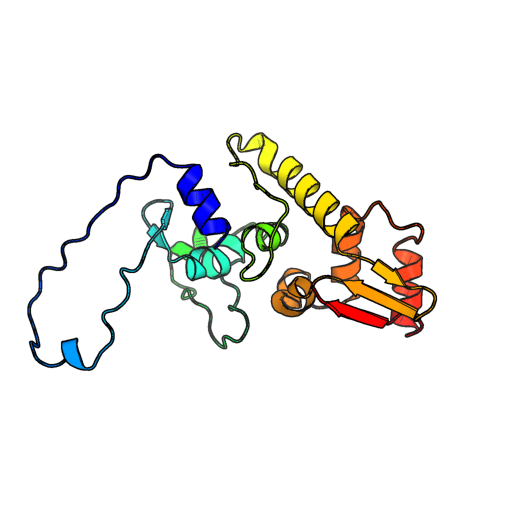N N . ILE A 1 129 ? -8.664 9.690 6.935 1.00 93.06 129 ILE A N 1
ATOM 1046 C CA . ILE A 1 129 ? -8.879 8.778 8.057 1.00 93.06 129 ILE A CA 1
ATOM 1047 C C . ILE A 1 129 ? -9.673 9.483 9.143 1.00 93.06 129 ILE A C 1
ATOM 1049 O O . ILE A 1 129 ? -9.227 10.478 9.719 1.00 93.06 129 ILE A O 1
ATOM 1053 N N . GLU A 1 130 ? -10.820 8.900 9.466 1.00 92.88 130 GLU A N 1
ATOM 1054 C CA . GLU A 1 130 ? -11.729 9.394 10.490 1.00 92.88 130 GLU A CA 1
ATOM 1055 C C . GLU A 1 130 ? -11.927 8.328 11.569 1.00 92.88 130 GLU A C 1
ATOM 1057 O O . GLU A 1 130 ? -12.164 7.154 11.276 1.00 92.88 130 GLU A O 1
ATOM 1062 N N . ILE A 1 131 ? -11.816 8.734 12.835 1.00 92.81 131 ILE A N 1
ATOM 1063 C CA . ILE A 1 131 ? -12.139 7.882 13.981 1.00 92.81 131 ILE A CA 1
ATOM 1064 C C . ILE A 1 131 ? -13.444 8.392 14.584 1.00 92.81 131 ILE A C 1
ATOM 1066 O O . ILE A 1 131 ? -13.457 9.389 15.309 1.00 92.81 131 ILE A O 1
ATOM 1070 N N . ASP A 1 132 ? -14.530 7.673 14.325 1.00 90.88 132 ASP A N 1
ATOM 1071 C CA . ASP A 1 132 ? -15.832 7.948 14.909 1.00 90.88 132 ASP A CA 1
ATOM 1072 C C . ASP A 1 132 ? -16.004 7.147 16.203 1.00 90.88 132 ASP A C 1
ATOM 1074 O O . ASP A 1 132 ? -16.379 5.973 16.233 1.00 90.88 132 ASP A O 1
ATOM 1078 N N . THR A 1 133 ? -15.732 7.817 17.319 1.00 86.44 133 THR A N 1
ATOM 1079 C CA . THR A 1 133 ? -15.927 7.237 18.656 1.00 86.44 133 THR A CA 1
ATOM 1080 C C . THR A 1 133 ? -17.394 7.065 19.045 1.00 86.44 133 THR A C 1
ATOM 1082 O O . THR A 1 133 ? -17.676 6.299 19.963 1.00 86.44 133 THR A O 1
ATOM 1085 N N . THR A 1 134 ? -18.327 7.739 18.367 1.00 88.50 134 THR A N 1
ATOM 1086 C CA . THR A 1 134 ? -19.767 7.622 18.636 1.00 88.50 134 THR A CA 1
ATOM 1087 C C . THR A 1 134 ? -20.329 6.358 18.003 1.00 88.50 134 THR A C 1
ATOM 1089 O O . THR A 1 134 ? -21.084 5.634 18.648 1.00 88.50 134 THR A O 1
ATOM 1092 N N . ASN A 1 135 ? -19.940 6.085 16.757 1.00 91.75 135 ASN A N 1
ATOM 1093 C CA . ASN A 1 135 ? -20.351 4.885 16.031 1.00 91.75 135 ASN A CA 1
ATOM 1094 C C . ASN A 1 135 ? -19.419 3.684 16.259 1.00 91.75 135 ASN A C 1
ATOM 1096 O O . ASN A 1 135 ? -19.688 2.609 15.732 1.00 91.75 135 ASN A O 1
ATOM 1100 N N . GLU A 1 136 ? -18.366 3.842 17.069 1.00 94.50 136 GLU A N 1
ATOM 1101 C CA . GLU A 1 136 ? -17.356 2.809 17.330 1.00 94.50 136 GLU A CA 1
ATOM 1102 C C . GLU A 1 136 ? -16.704 2.307 16.031 1.00 94.50 136 GLU A C 1
ATOM 1104 O O . GLU A 1 136 ? -16.507 1.107 15.823 1.00 94.50 136 GLU A O 1
ATOM 1109 N N . GLU A 1 137 ? -16.331 3.232 15.149 1.00 95.88 137 GLU A N 1
ATOM 1110 C CA . GLU A 1 137 ? -15.791 2.927 13.826 1.00 95.88 137 GLU A CA 1
ATOM 1111 C C . GLU A 1 137 ? -14.538 3.750 13.510 1.00 95.88 137 GLU A C 1
ATOM 1113 O O . GLU A 1 137 ? -14.378 4.890 13.939 1.00 95.88 137 GLU A O 1
ATOM 1118 N N . ILE A 1 138 ? -13.622 3.154 12.752 1.00 95.81 138 ILE A N 1
ATOM 1119 C CA . ILE A 1 138 ? -12.519 3.854 12.100 1.00 95.81 138 ILE A CA 1
ATOM 1120 C C . ILE A 1 138 ? -12.655 3.655 10.596 1.00 95.81 138 ILE A C 1
ATOM 1122 O O . ILE A 1 138 ? -12.666 2.522 10.111 1.00 95.81 138 ILE A O 1
ATOM 1126 N N . ILE A 1 139 ? -12.764 4.761 9.872 1.00 95.81 139 ILE A N 1
ATOM 1127 C CA . ILE A 1 139 ? -12.895 4.784 8.421 1.00 95.81 139 ILE A CA 1
ATOM 1128 C C . ILE A 1 139 ? -11.502 4.979 7.834 1.00 95.81 139 ILE A C 1
ATOM 1130 O O . ILE A 1 139 ? -10.796 5.925 8.187 1.00 95.81 139 ILE A O 1
ATOM 1134 N N . ILE A 1 140 ? -11.088 4.055 6.968 1.00 95.31 140 ILE A N 1
ATOM 1135 C CA . ILE A 1 140 ? -9.811 4.111 6.259 1.00 95.31 140 ILE A CA 1
ATOM 1136 C C . ILE A 1 140 ? -10.007 3.877 4.753 1.00 95.31 140 ILE A C 1
ATOM 1138 O O . ILE A 1 140 ? -10.922 3.158 4.362 1.00 95.31 140 ILE A O 1
ATOM 1142 N N . PRO A 1 141 ? -9.118 4.411 3.901 1.00 92.38 141 PRO A N 1
ATOM 1143 C CA . PRO A 1 141 ? -9.183 4.250 2.447 1.00 92.38 141 PRO A CA 1
ATOM 1144 C C . PRO A 1 141 ? -9.275 2.801 1.940 1.00 92.38 141 PRO A C 1
ATOM 1146 O O . PRO A 1 141 ? -8.561 1.915 2.427 1.00 92.38 141 PRO A O 1
ATOM 1149 N N . THR A 1 142 ? -10.055 2.562 0.875 1.00 92.19 142 THR A N 1
ATOM 1150 C CA . THR A 1 142 ? -10.254 1.210 0.301 1.00 92.19 142 THR A CA 1
ATOM 1151 C C . THR A 1 142 ? -8.980 0.592 -0.277 1.00 92.19 142 THR A C 1
ATOM 1153 O O . THR A 1 142 ? -8.870 -0.632 -0.383 1.00 92.19 142 THR A O 1
ATOM 1156 N N . VAL A 1 143 ? -7.969 1.410 -0.595 1.00 91.19 143 VAL A N 1
ATOM 1157 C CA . VAL A 1 143 ? -6.634 0.948 -1.017 1.00 91.19 143 VAL A CA 1
ATOM 1158 C C . VAL A 1 143 ? -6.047 -0.076 -0.043 1.00 91.19 143 VAL A C 1
ATOM 1160 O O . VAL A 1 143 ? -5.399 -1.029 -0.479 1.00 91.19 143 VAL A O 1
ATOM 1163 N N . PHE A 1 144 ? -6.294 0.078 1.261 1.00 93.88 144 PHE A N 1
ATOM 1164 C CA . PHE A 1 144 ? -5.776 -0.829 2.279 1.00 93.88 144 PHE A CA 1
ATOM 1165 C C . PHE A 1 144 ? -6.443 -2.205 2.251 1.00 93.88 144 PHE A C 1
ATOM 1167 O O . PHE A 1 144 ? -5.800 -3.183 2.623 1.00 93.88 144 PHE A O 1
ATOM 1174 N N . ASP A 1 145 ? -7.688 -2.296 1.784 1.00 93.31 145 ASP A N 1
ATOM 1175 C CA . ASP A 1 145 ? -8.378 -3.571 1.576 1.00 93.31 145 ASP A CA 1
ATOM 1176 C C . ASP A 1 145 ? -7.904 -4.227 0.273 1.00 93.31 145 ASP A C 1
ATOM 1178 O O . ASP A 1 145 ? -7.372 -5.340 0.267 1.00 93.31 145 ASP A O 1
ATOM 1182 N N . ILE A 1 146 ? -7.964 -3.472 -0.830 1.00 91.94 146 ILE A N 1
ATOM 1183 C CA . ILE A 1 146 ? -7.586 -3.932 -2.176 1.00 91.94 146 ILE A CA 1
ATOM 1184 C C . ILE A 1 146 ? -6.144 -4.461 -2.209 1.00 91.94 146 ILE A C 1
ATOM 1186 O O . ILE A 1 146 ? -5.860 -5.481 -2.846 1.00 91.94 146 ILE A O 1
ATOM 1190 N N . TYR A 1 147 ? -5.233 -3.772 -1.521 1.00 92.56 147 TYR A N 1
ATOM 1191 C CA . TYR A 1 147 ? -3.804 -4.075 -1.483 1.00 92.56 147 TYR A CA 1
ATOM 1192 C C . TYR A 1 147 ? -3.340 -4.546 -0.099 1.00 92.56 147 TYR A C 1
ATOM 1194 O O . TYR A 1 147 ? -2.174 -4.387 0.256 1.00 92.56 147 TYR A O 1
ATOM 1202 N N . SER A 1 148 ? -4.225 -5.169 0.689 1.00 93.44 148 SER A N 1
ATOM 1203 C CA . SER A 1 148 ? -3.929 -5.610 2.063 1.00 93.44 148 SER A CA 1
ATOM 1204 C C . SER A 1 148 ? -2.624 -6.410 2.183 1.00 93.44 148 SER A C 1
ATOM 1206 O O . SER A 1 148 ? -1.841 -6.203 3.114 1.00 93.44 148 SER A O 1
ATOM 1208 N N . ALA A 1 149 ? -2.323 -7.271 1.204 1.00 92.44 149 ALA A N 1
ATOM 1209 C CA . ALA A 1 149 ? -1.084 -8.049 1.162 1.00 92.44 149 ALA A CA 1
ATOM 1210 C C . ALA A 1 149 ? 0.190 -7.179 1.147 1.00 92.44 149 ALA A C 1
ATOM 1212 O O . ALA A 1 149 ? 1.158 -7.523 1.827 1.00 92.44 149 ALA A O 1
ATOM 1213 N N . ASP A 1 150 ? 0.183 -6.050 0.433 1.00 92.94 150 ASP A N 1
ATOM 1214 C CA . ASP A 1 150 ? 1.302 -5.102 0.354 1.00 92.94 150 ASP A CA 1
ATOM 1215 C C . ASP A 1 150 ? 1.544 -4.394 1.702 1.00 92.94 150 ASP A C 1
ATOM 1217 O O . ASP A 1 150 ? 2.674 -4.042 2.037 1.00 92.94 150 ASP A O 1
ATOM 1221 N N . PHE A 1 151 ? 0.500 -4.271 2.529 1.00 94.12 151 PHE A N 1
ATOM 1222 C CA . PHE A 1 151 ? 0.563 -3.738 3.896 1.00 94.12 151 PHE A CA 1
ATOM 1223 C C . PHE A 1 151 ? 0.727 -4.834 4.968 1.00 94.12 151 PHE A C 1
ATOM 1225 O O . PHE A 1 151 ? 0.591 -4.588 6.168 1.00 94.12 151 PHE A O 1
ATOM 1232 N N . GLY A 1 152 ? 1.042 -6.065 4.555 1.00 93.25 152 GLY A N 1
ATOM 1233 C CA . GLY A 1 152 ? 1.342 -7.189 5.441 1.00 93.25 152 GLY A CA 1
ATOM 1234 C C . GLY A 1 152 ? 0.160 -8.102 5.788 1.00 93.25 152 GLY A C 1
ATOM 1235 O O . GLY A 1 152 ? 0.358 -9.043 6.568 1.00 93.25 152 GLY A O 1
ATOM 1236 N N . GLY A 1 153 ? -1.018 -7.861 5.207 1.00 93.94 153 GLY A N 1
ATOM 1237 C CA . GLY A 1 153 ? -2.154 -8.789 5.160 1.00 93.94 153 GLY A CA 1
ATOM 1238 C C . GLY A 1 153 ? -3.017 -8.856 6.419 1.00 93.94 153 GLY A C 1
ATOM 1239 O O . GLY A 1 153 ? -3.715 -9.845 6.621 1.00 93.94 153 GLY A O 1
ATOM 1240 N N . SER A 1 154 ? -2.923 -7.867 7.306 1.00 95.88 154 SER A N 1
ATOM 1241 C CA . SER A 1 154 ? -3.712 -7.832 8.540 1.00 95.88 154 SER A CA 1
ATOM 1242 C C . SER A 1 154 ? -3.968 -6.402 8.988 1.00 95.88 154 SER A C 1
ATOM 1244 O O . SER A 1 154 ? -3.041 -5.589 8.951 1.00 95.88 154 SER A O 1
ATOM 1246 N N . ASP A 1 155 ? -5.149 -6.162 9.540 1.00 95.81 155 ASP A N 1
ATOM 1247 C CA . ASP A 1 155 ? -5.594 -4.889 10.112 1.00 95.81 155 ASP A CA 1
ATOM 1248 C C . ASP A 1 155 ? -4.561 -4.264 11.054 1.00 95.81 155 ASP A C 1
ATOM 1250 O O . ASP A 1 155 ? -4.239 -3.088 10.940 1.00 95.81 155 ASP A O 1
ATOM 1254 N N . GLU A 1 156 ? -3.949 -5.059 11.939 1.00 96.25 156 GLU A N 1
ATOM 1255 C CA . GLU A 1 156 ? -2.917 -4.562 12.856 1.00 96.25 156 GLU A CA 1
ATOM 1256 C C . GLU A 1 156 ? -1.718 -3.952 12.111 1.00 96.25 156 GLU A C 1
ATOM 1258 O O . GLU A 1 156 ? -1.198 -2.910 12.513 1.00 96.25 156 GLU A O 1
ATOM 1263 N N . LYS A 1 157 ? -1.257 -4.591 11.031 1.00 97.31 157 LYS A N 1
ATOM 1264 C CA . LYS A 1 157 ? -0.114 -4.099 10.249 1.00 97.31 157 LYS A CA 1
ATOM 1265 C C . LYS A 1 157 ? -0.490 -2.887 9.403 1.00 97.31 157 LYS A C 1
ATOM 1267 O O . LYS A 1 157 ? 0.320 -1.970 9.309 1.00 97.31 157 LYS A O 1
ATOM 1272 N N . ILE A 1 158 ? -1.713 -2.859 8.873 1.00 97.12 158 ILE A N 1
ATOM 1273 C CA . ILE A 1 158 ? -2.278 -1.695 8.182 1.00 97.12 158 ILE A CA 1
ATOM 1274 C C . ILE A 1 158 ? -2.326 -0.495 9.135 1.00 97.12 158 ILE A C 1
ATOM 1276 O O . ILE A 1 158 ? -1.765 0.552 8.831 1.00 97.12 158 ILE A O 1
ATOM 1280 N N . LEU A 1 159 ? -2.883 -0.660 10.337 1.00 96.81 159 LEU A N 1
ATOM 1281 C CA . LEU A 1 159 ? -2.942 0.408 11.338 1.00 96.81 159 LEU A CA 1
ATOM 1282 C C . LEU A 1 159 ? -1.542 0.857 11.777 1.00 96.81 159 LEU A C 1
ATOM 1284 O O . LEU A 1 159 ? -1.282 2.050 11.892 1.00 96.81 159 LEU A O 1
ATOM 1288 N N . ARG A 1 160 ? -0.595 -0.073 11.957 1.00 96.88 160 ARG A N 1
ATOM 1289 C CA . ARG A 1 160 ? 0.815 0.270 12.225 1.00 96.88 160 ARG A CA 1
ATOM 1290 C C . ARG A 1 160 ? 1.460 1.059 11.090 1.00 96.88 160 ARG A C 1
ATOM 1292 O O . ARG A 1 160 ? 2.327 1.879 11.368 1.00 96.88 160 ARG A O 1
ATOM 1299 N N . PHE A 1 161 ? 1.097 0.778 9.842 1.00 96.31 161 PHE A N 1
ATOM 1300 C CA . PHE A 1 161 ? 1.579 1.521 8.684 1.00 96.31 161 PHE A CA 1
ATOM 1301 C C . PHE A 1 161 ? 1.001 2.939 8.670 1.00 96.31 161 PHE A C 1
ATOM 1303 O O . PHE A 1 161 ? 1.769 3.892 8.604 1.00 96.31 161 PHE A O 1
ATOM 1310 N N . ILE A 1 162 ? -0.317 3.071 8.832 1.00 95.81 162 ILE A N 1
ATOM 1311 C CA . ILE A 1 162 ? -1.034 4.352 8.894 1.00 95.81 162 ILE A CA 1
ATOM 1312 C C . ILE A 1 162 ? -0.449 5.267 9.978 1.00 95.81 162 ILE A C 1
ATOM 1314 O O . ILE A 1 162 ? -0.093 6.410 9.705 1.00 95.81 162 ILE A O 1
ATOM 1318 N N . TRP A 1 163 ? -0.269 4.751 11.198 1.00 95.38 163 TRP A N 1
ATOM 1319 C CA . TRP A 1 163 ? 0.186 5.542 12.352 1.00 95.38 163 TRP A CA 1
ATOM 1320 C C . TRP A 1 163 ? 1.629 6.050 12.272 1.00 95.38 163 TRP A C 1
ATOM 1322 O O . TRP A 1 163 ? 2.076 6.733 13.191 1.00 95.38 163 TRP A O 1
ATOM 1332 N N . LYS A 1 164 ? 2.374 5.722 11.212 1.00 94.44 164 LYS A N 1
ATOM 1333 C CA . LYS A 1 164 ? 3.666 6.365 10.944 1.00 94.44 164 LYS A CA 1
ATOM 1334 C C . LYS A 1 164 ? 3.505 7.803 10.445 1.00 94.44 164 LYS A C 1
ATOM 1336 O O . LYS A 1 164 ? 4.393 8.601 10.711 1.00 94.44 164 LYS A O 1
ATOM 1341 N N . TRP A 1 165 ? 2.404 8.103 9.751 1.00 93.56 165 TRP A N 1
ATOM 1342 C CA . TRP A 1 165 ? 2.145 9.406 9.120 1.00 93.56 165 TRP A CA 1
ATOM 1343 C C . TRP A 1 165 ? 0.799 10.031 9.522 1.00 93.56 165 TRP A C 1
ATOM 1345 O O . TRP A 1 165 ? 0.526 11.171 9.170 1.00 93.56 165 TRP A O 1
ATOM 1355 N N . TYR A 1 166 ? -0.049 9.310 10.261 1.00 92.88 166 TYR A N 1
ATOM 1356 C CA . TYR A 1 166 ? -1.301 9.848 10.793 1.00 92.88 166 TYR A CA 1
ATOM 1357 C C . TYR A 1 166 ? -1.056 10.590 12.114 1.00 92.88 166 TYR A C 1
ATOM 1359 O O . TYR A 1 166 ? -0.914 9.975 13.175 1.00 92.88 166 TYR A O 1
ATOM 1367 N N . GLU A 1 167 ? -0.980 11.917 12.036 1.00 84.62 167 GLU A N 1
ATOM 1368 C CA . GLU A 1 167 ? -0.594 12.801 13.144 1.00 84.62 167 GLU A CA 1
ATOM 1369 C C . GLU A 1 167 ? -1.800 13.423 13.858 1.00 84.62 167 GLU A C 1
ATOM 1371 O O . GLU A 1 167 ? -1.709 13.771 15.034 1.00 84.62 167 GLU A O 1
ATOM 1376 N N . THR A 1 168 ? -2.945 13.532 13.178 1.00 81.62 168 THR A N 1
ATOM 1377 C CA . THR A 1 168 ? -4.144 14.214 13.696 1.00 81.62 168 THR A CA 1
ATOM 1378 C C . THR A 1 168 ? -4.896 13.416 14.770 1.00 81.62 168 THR A C 1
ATOM 1380 O O . THR A 1 168 ? -5.747 13.962 15.468 1.00 81.62 168 THR A O 1
ATOM 1383 N N . SER A 1 169 ? -4.574 12.134 14.962 1.00 79.19 169 SER A N 1
ATOM 1384 C CA . SER A 1 169 ? -5.251 11.296 15.956 1.00 79.19 169 SER A CA 1
ATOM 1385 C C . SER A 1 169 ? -4.985 11.745 17.393 1.00 79.19 169 SER A C 1
ATOM 1387 O O . SER A 1 169 ? -3.861 11.655 17.889 1.00 79.19 169 SER A O 1
ATOM 1389 N N . GLU A 1 170 ? -6.046 12.058 18.137 1.00 82.88 170 GLU A N 1
ATOM 1390 C CA . GLU A 1 170 ? -5.973 12.166 19.601 1.00 82.88 170 GLU A CA 1
ATOM 1391 C C . GLU A 1 170 ? -5.688 10.801 20.261 1.00 82.88 170 GLU A C 1
ATOM 1393 O O . GLU A 1 170 ? -5.120 10.708 21.355 1.00 82.88 170 GLU A O 1
ATOM 1398 N N . MET A 1 171 ? -6.060 9.710 19.583 1.00 88.06 171 MET A N 1
ATOM 1399 C CA . MET A 1 171 ? -5.925 8.348 20.081 1.00 88.06 171 MET A CA 1
ATOM 1400 C C . MET A 1 171 ? -4.573 7.737 19.684 1.00 88.06 171 MET A C 1
ATOM 1402 O O . MET A 1 171 ? -4.171 7.729 18.517 1.00 88.06 171 MET A O 1
ATOM 1406 N N . LYS A 1 172 ? -3.862 7.157 20.656 1.00 92.50 172 LYS A N 1
ATOM 1407 C CA . LYS A 1 172 ? -2.602 6.442 20.393 1.00 92.50 172 LYS A CA 1
ATOM 1408 C C . LYS A 1 172 ? -2.877 5.119 19.677 1.00 92.50 172 LYS A C 1
ATOM 1410 O O . LYS A 1 172 ? -3.809 4.409 20.044 1.00 92.50 172 LYS A O 1
ATOM 1415 N N . LEU A 1 173 ? -1.977 4.704 18.782 1.00 94.56 173 LEU A N 1
ATOM 1416 C CA . LEU A 1 173 ? -2.060 3.418 18.070 1.00 94.56 173 LEU A CA 1
ATOM 1417 C C . LEU A 1 173 ? -2.374 2.228 18.988 1.00 94.56 173 LEU A C 1
ATOM 1419 O O . LEU A 1 173 ? -3.199 1.387 18.658 1.00 94.56 173 LEU A O 1
ATOM 1423 N N . GLN A 1 174 ? -1.715 2.140 20.147 1.00 95.38 174 GLN A N 1
ATOM 1424 C CA . GLN A 1 174 ? -1.910 1.020 21.077 1.00 95.38 174 GLN A CA 1
ATOM 1425 C C . GLN A 1 174 ? -3.347 0.939 21.601 1.00 95.38 174 GLN A C 1
ATOM 1427 O O . GLN A 1 174 ? -3.852 -0.156 21.841 1.00 95.38 174 GLN A O 1
ATOM 1432 N N . GLU A 1 175 ? -3.999 2.088 21.760 1.00 94.62 175 GLU A N 1
ATOM 1433 C CA . GLU A 1 175 ? -5.388 2.156 22.186 1.00 94.62 175 GLU A CA 1
ATOM 1434 C C . GLU A 1 175 ? -6.322 1.715 21.058 1.00 94.62 175 GLU A C 1
ATOM 1436 O O . GLU A 1 175 ? -7.152 0.834 21.266 1.00 94.62 175 GLU A O 1
ATOM 1441 N N . VAL A 1 176 ? -6.103 2.214 19.841 1.00 95.25 176 VAL A N 1
ATOM 1442 C CA . VAL A 1 176 ? -6.860 1.794 18.651 1.00 95.25 176 VAL A CA 1
ATOM 1443 C C . VAL A 1 176 ? -6.739 0.286 18.429 1.00 95.25 176 VAL A C 1
ATOM 1445 O O . VAL A 1 176 ? -7.747 -0.409 18.328 1.00 95.25 176 VAL A O 1
ATOM 1448 N N . LEU A 1 177 ? -5.520 -0.264 18.464 1.00 96.50 177 LEU A N 1
ATOM 1449 C CA . LEU A 1 177 ? -5.289 -1.708 18.345 1.00 96.50 177 LEU A CA 1
ATOM 1450 C C . LEU A 1 177 ? -6.016 -2.506 19.436 1.00 96.50 177 LEU A C 1
ATOM 1452 O O . LEU A 1 177 ? -6.539 -3.591 19.173 1.00 96.50 177 LEU A O 1
ATOM 1456 N N . ARG A 1 178 ? -6.065 -1.982 20.667 1.00 96.25 178 ARG A N 1
ATOM 1457 C CA . ARG A 1 178 ? -6.787 -2.611 21.778 1.00 96.25 178 ARG A CA 1
ATOM 1458 C C . ARG A 1 178 ? -8.294 -2.634 21.522 1.00 96.25 178 ARG A C 1
ATOM 1460 O O . ARG A 1 178 ? -8.914 -3.667 21.787 1.00 96.25 178 ARG A O 1
ATOM 1467 N N . LEU A 1 179 ? -8.867 -1.534 21.035 1.00 95.44 179 LEU A N 1
ATOM 1468 C CA . LEU A 1 179 ? -10.297 -1.420 20.736 1.00 95.44 179 LEU A CA 1
ATOM 1469 C C . LEU A 1 179 ? -10.699 -2.313 19.557 1.00 95.44 179 LEU A C 1
ATOM 1471 O O . LEU A 1 179 ? -11.636 -3.102 19.692 1.00 95.44 179 LEU A O 1
ATOM 1475 N N . VAL A 1 180 ? -9.922 -2.300 18.470 1.00 95.38 180 VAL A N 1
ATOM 1476 C CA . VAL A 1 180 ? -10.132 -3.169 17.299 1.00 95.38 180 VAL A CA 1
ATOM 1477 C C . VAL A 1 180 ? -10.070 -4.642 17.693 1.00 95.38 180 VAL A C 1
ATOM 1479 O O . VAL A 1 180 ? -10.978 -5.417 17.393 1.00 95.38 180 VAL A O 1
ATOM 1482 N N . ARG A 1 181 ? -9.057 -5.049 18.470 1.00 95.50 181 ARG A N 1
ATOM 1483 C CA . ARG A 1 181 ? -8.927 -6.440 18.939 1.00 95.50 181 ARG A CA 1
ATOM 1484 C C . ARG A 1 181 ? -10.113 -6.894 19.795 1.00 95.50 181 ARG A C 1
ATOM 1486 O O . ARG A 1 181 ? -10.444 -8.080 19.804 1.00 95.50 181 ARG A O 1
ATOM 1493 N N . ARG A 1 182 ? -10.730 -5.975 20.542 1.00 95.50 182 ARG A N 1
ATOM 1494 C CA . ARG A 1 182 ? -11.920 -6.240 21.365 1.00 95.50 182 ARG A CA 1
ATOM 1495 C C . ARG A 1 182 ? -13.230 -6.130 20.589 1.00 95.50 182 ARG A C 1
ATOM 1497 O O . ARG A 1 182 ? -14.267 -6.436 21.168 1.00 95.50 182 ARG A O 1
ATOM 1504 N N . LYS A 1 183 ? -13.178 -5.755 19.305 1.00 92.94 183 LYS A N 1
ATOM 1505 C CA . LYS A 1 183 ? -14.343 -5.447 18.465 1.00 92.94 183 LYS A CA 1
ATOM 1506 C C . LYS A 1 183 ? -15.210 -4.317 19.035 1.00 92.94 183 LYS A C 1
ATOM 1508 O O . LYS A 1 183 ? -16.414 -4.317 18.834 1.00 92.94 183 LYS A O 1
ATOM 1513 N N . SER A 1 184 ? -14.583 -3.389 19.759 1.00 93.31 184 SER A N 1
ATOM 1514 C CA . SER A 1 184 ? -15.198 -2.146 20.258 1.00 93.31 184 SER A CA 1
ATOM 1515 C C . SER A 1 184 ? -14.846 -0.941 19.380 1.00 93.31 184 SER A C 1
ATOM 1517 O O . SER A 1 184 ? -15.101 0.194 19.753 1.00 93.31 184 SER A O 1
ATOM 1519 N N . LEU A 1 185 ? -14.148 -1.191 18.271 1.00 95.25 185 LEU A N 1
ATOM 1520 C CA . LEU A 1 185 ? -13.908 -0.253 17.187 1.00 95.25 185 LEU A CA 1
ATOM 1521 C C . LEU A 1 185 ? -13.827 -1.086 15.902 1.00 95.25 185 LEU A C 1
ATOM 1523 O O . LEU A 1 185 ? -12.957 -1.956 15.800 1.00 95.25 185 LEU A O 1
ATOM 1527 N N . MET A 1 186 ? -14.749 -0.901 14.963 1.00 96.50 186 MET A N 1
ATOM 1528 C CA . MET A 1 186 ? -14.745 -1.617 13.687 1.00 96.50 186 MET A CA 1
ATOM 1529 C C . MET A 1 186 ? -13.982 -0.832 12.626 1.00 96.50 186 MET A C 1
ATOM 1531 O O . MET A 1 186 ? -14.119 0.382 12.532 1.00 96.50 186 MET A O 1
ATOM 1535 N N . ILE A 1 187 ? -13.201 -1.526 11.801 1.00 96.75 187 ILE A N 1
ATOM 1536 C CA . ILE A 1 187 ? -12.539 -0.909 10.649 1.00 96.75 187 ILE A CA 1
ATOM 1537 C C . ILE A 1 187 ? -13.500 -0.948 9.464 1.00 96.75 187 ILE A C 1
ATOM 1539 O O . ILE A 1 187 ? -13.986 -2.020 9.096 1.00 96.75 187 ILE A O 1
ATOM 1543 N N . LYS A 1 188 ? -13.749 0.215 8.868 1.00 96.25 188 LYS A N 1
ATOM 1544 C CA . LYS A 1 188 ? -14.494 0.378 7.622 1.00 96.25 188 LYS A CA 1
ATOM 1545 C C . LYS A 1 188 ? -13.567 0.865 6.520 1.00 96.25 188 LYS A C 1
ATOM 1547 O O . LYS A 1 188 ? -12.747 1.748 6.747 1.00 96.25 188 LYS A O 1
ATOM 1552 N N . TYR A 1 189 ? -13.712 0.278 5.337 1.00 94.25 189 TYR A N 1
ATOM 1553 C CA . TYR A 1 189 ? -12.929 0.625 4.157 1.00 94.25 189 TYR A CA 1
ATOM 1554 C C . TYR A 1 189 ? -13.791 1.441 3.190 1.00 94.25 189 TYR A C 1
ATOM 1556 O O . TYR A 1 189 ? -14.667 0.870 2.539 1.00 94.25 189 TYR A O 1
ATOM 1564 N N . GLU A 1 190 ? -13.568 2.755 3.116 1.00 90.25 190 GLU A N 1
ATOM 1565 C CA . GLU A 1 190 ? -14.374 3.714 2.334 1.00 90.25 190 GLU A CA 1
ATOM 1566 C C . GLU A 1 190 ? -13.479 4.825 1.734 1.00 90.25 190 GLU A C 1
ATOM 1568 O O . GLU A 1 190 ? -12.364 5.029 2.211 1.00 90.25 190 GLU A O 1
ATOM 1573 N N . ASP A 1 191 ? -13.931 5.501 0.665 1.00 78.81 191 ASP A N 1
ATOM 1574 C CA . ASP A 1 191 ? -13.162 6.501 -0.117 1.00 78.81 191 ASP A CA 1
ATOM 1575 C C . ASP A 1 191 ? -13.781 7.909 -0.124 1.00 78.81 191 ASP A C 1
ATOM 1577 O O . ASP A 1 191 ? -15.028 7.986 -0.222 1.00 78.81 191 ASP A O 1
#

Foldseek 3Di:
DQLVVLVVVQDPDDDDDDDPPDDDDPPVPVVDPDPDPQDWDQDPNDTDGLCCVVQVAQQLQHAAQPDPDGPDDPPDPSSVPRNPDHDCLVCLSSDPDDDQPPDPDHPNDPVCVVVSSLVSLLVCLLVQWDFDLPVLEIEDALSCVRPVVSQPNDPLSSLVVSVVRDDPDPDDSVRVVVCVVVVSHYYHHDD

Sequence (191 aa):
MHLHYLLKNGNNFIDMKEETKGSFFGIMDYFWPKPEQSFFYNIGGMNFTLEELKHGLLRGNSKPPGSFFRLLNASDTRTTLLTSITDPRTLFICLDKHQLPEAIECFDDPTTIDTKLDEILSGYFNEKIEIDTTNEEIIIPTVFDIYSADFGGSDEKILRFIWKWYETSEMKLQEVLRLVRRKSLMIKYED

Secondary structure (DSSP, 8-state):
-HHHHHHHHHS--------------TTGGGTSPPPP----EEETTEEE-HHIIIIIIITTTPPPTT-SS-SS-TT-GGGGTTTT---TTHHHHS-SS--PSS-------GGGHHHHHHHHHHHHHHHH-EEETTTTEEEE-THHHHTGGGGTSSHHHHHHHHTTT----SS-HHHHHHHHHTTSSEEEE--

Organism: Euplotes crassus (NCBI:txid5936)

InterPro domains:
  IPR006869 Domain of unknown function DUF547 [PF04784] (37-119)

Radius of gyration: 20.42 Å; chains: 1; bounding box: 38×34×67 Å